Protein AF-A0A0H3EA01-F1 (afdb_monomer_lite)

Structure (mmCIF, N/CA/C/O backbone):
data_AF-A0A0H3EA01-F1
#
_entry.id   AF-A0A0H3EA01-F1
#
loop_
_atom_site.group_PDB
_atom_site.id
_atom_site.type_symbol
_atom_site.label_atom_id
_atom_site.label_alt_id
_atom_site.label_comp_id
_atom_site.label_asym_id
_atom_site.label_entity_id
_atom_site.label_seq_id
_atom_site.pdbx_PDB_ins_code
_atom_site.Cartn_x
_atom_site.Cartn_y
_atom_site.Cartn_z
_atom_site.occupancy
_atom_site.B_iso_or_equiv
_atom_site.auth_seq_id
_atom_site.auth_comp_id
_atom_site.auth_asym_id
_atom_site.auth_atom_id
_atom_site.pdbx_PDB_model_num
ATOM 1 N N . MET A 1 1 ? 9.212 14.809 -18.706 1.00 59.34 1 MET A N 1
ATOM 2 C CA . MET A 1 1 ? 8.839 14.244 -17.394 1.00 59.34 1 MET A CA 1
ATOM 3 C C . MET A 1 1 ? 7.498 14.842 -17.050 1.00 59.34 1 MET A C 1
ATOM 5 O O . MET A 1 1 ? 7.429 16.060 -16.946 1.00 59.34 1 MET A O 1
ATOM 9 N N . ASP A 1 2 ? 6.463 14.017 -16.938 1.00 71.69 2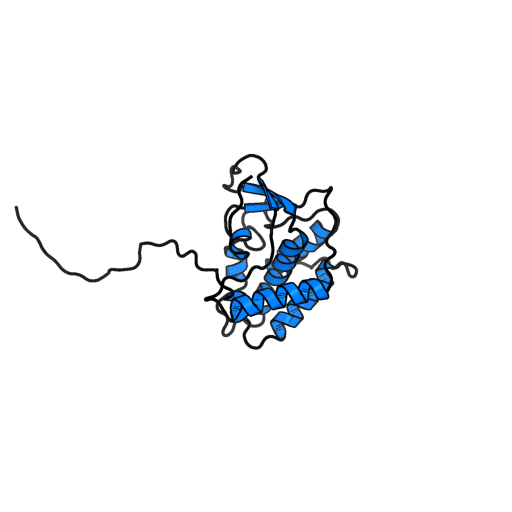 ASP A N 1
ATOM 10 C CA . ASP A 1 2 ? 5.129 14.487 -16.568 1.00 71.69 2 ASP A CA 1
ATOM 11 C C . ASP A 1 2 ? 4.950 14.364 -15.058 1.00 71.69 2 ASP A C 1
ATOM 13 O O . ASP A 1 2 ? 5.230 13.319 -14.471 1.00 71.69 2 ASP A O 1
ATOM 17 N N . ALA A 1 3 ? 4.504 15.446 -14.427 1.00 75.19 3 ALA A N 1
ATOM 18 C CA . ALA A 1 3 ? 4.180 15.486 -13.010 1.00 75.19 3 ALA A CA 1
ATOM 19 C C . ALA A 1 3 ? 2.687 15.771 -12.857 1.00 75.19 3 ALA A C 1
ATOM 21 O O . ALA A 1 3 ? 2.152 16.690 -13.475 1.00 75.19 3 ALA A O 1
ATOM 22 N N . GLY A 1 4 ? 2.011 14.984 -12.026 1.00 81.06 4 GLY A N 1
ATOM 23 C CA . GLY A 1 4 ? 0.581 15.129 -11.802 1.00 81.06 4 GLY A CA 1
ATOM 24 C C . GLY A 1 4 ? 0.192 14.698 -10.399 1.00 81.06 4 GLY A C 1
ATOM 25 O O . GLY A 1 4 ? 0.754 13.755 -9.843 1.00 81.06 4 GLY A O 1
ATOM 26 N N . LYS A 1 5 ? -0.798 15.387 -9.830 1.00 81.81 5 LYS A N 1
ATOM 27 C CA . LYS A 1 5 ? -1.450 14.953 -8.596 1.00 81.81 5 LYS A CA 1
ATOM 28 C C . LYS A 1 5 ? -2.271 13.702 -8.900 1.00 81.81 5 LYS A C 1
ATOM 30 O O . LYS A 1 5 ? -3.146 13.733 -9.762 1.00 81.81 5 LYS A O 1
ATOM 35 N N . LYS A 1 6 ? -2.017 12.628 -8.160 1.00 82.00 6 LYS A N 1
ATOM 36 C CA . LYS A 1 6 ? -2.837 11.415 -8.154 1.00 82.00 6 LYS A CA 1
ATOM 37 C C . LYS A 1 6 ? -3.233 11.080 -6.730 1.00 82.00 6 LYS A C 1
ATOM 39 O O . LYS A 1 6 ? -2.518 11.412 -5.785 1.00 82.00 6 LYS A O 1
ATOM 44 N N . ILE A 1 7 ? -4.372 10.422 -6.596 1.00 83.75 7 ILE A N 1
ATOM 45 C CA . ILE A 1 7 ? -4.753 9.791 -5.342 1.00 83.75 7 ILE A CA 1
ATOM 46 C C . ILE A 1 7 ? -3.851 8.576 -5.153 1.00 83.75 7 ILE A C 1
ATOM 48 O O . ILE A 1 7 ? -3.555 7.853 -6.104 1.00 83.75 7 ILE A O 1
ATOM 52 N N . LEU A 1 8 ? -3.406 8.355 -3.920 1.00 83.94 8 LEU A N 1
ATOM 53 C CA . LEU A 1 8 ? -2.482 7.276 -3.592 1.00 83.94 8 LEU A CA 1
ATOM 54 C C . LEU A 1 8 ? -3.012 5.909 -4.037 1.00 83.94 8 LEU A C 1
ATOM 56 O O . LEU A 1 8 ? -2.286 5.150 -4.671 1.00 83.94 8 LEU A O 1
ATOM 60 N N . LEU A 1 9 ? -4.288 5.627 -3.769 1.00 83.31 9 LEU A N 1
ATOM 61 C CA . LEU A 1 9 ? -4.904 4.365 -4.154 1.00 83.31 9 LEU A CA 1
ATOM 62 C C . LEU A 1 9 ? -5.087 4.229 -5.670 1.00 83.31 9 LEU A C 1
ATOM 64 O O . LEU A 1 9 ? -5.023 3.114 -6.173 1.00 83.31 9 LEU A O 1
ATOM 68 N N . ASP A 1 10 ? -5.196 5.328 -6.425 1.00 85.50 10 ASP A N 1
ATOM 69 C CA . ASP A 1 10 ? -5.270 5.260 -7.891 1.00 85.50 10 ASP A CA 1
ATOM 70 C C . ASP A 1 10 ? -3.997 4.671 -8.510 1.00 85.50 10 ASP A C 1
ATOM 72 O O . ASP A 1 10 ? -4.067 4.067 -9.579 1.00 85.50 10 ASP A O 1
ATOM 76 N N . LEU A 1 11 ? -2.847 4.790 -7.835 1.00 86.38 11 LEU A N 1
ATOM 77 C CA . LEU A 1 11 ? -1.614 4.105 -8.240 1.00 86.38 11 LEU A CA 1
ATOM 78 C C . LEU A 1 11 ? -1.763 2.581 -8.117 1.00 86.38 11 LEU A C 1
ATOM 80 O O . LEU A 1 11 ? -1.235 1.833 -8.938 1.00 86.38 11 LEU A O 1
ATOM 84 N N . PHE A 1 12 ? -2.519 2.120 -7.120 1.00 85.50 12 PHE A N 1
ATOM 85 C CA . PHE A 1 12 ? -2.826 0.708 -6.908 1.00 85.50 12 PHE A CA 1
ATOM 86 C C . PHE A 1 12 ? -4.006 0.224 -7.768 1.00 85.50 12 PHE A C 1
ATOM 88 O O . PHE A 1 12 ? -4.110 -0.965 -8.057 1.00 85.50 12 PHE A O 1
ATOM 95 N N . THR A 1 13 ? -4.868 1.124 -8.246 1.00 77.56 13 THR A N 1
ATOM 96 C CA . THR A 1 13 ? -5.936 0.800 -9.206 1.00 77.56 13 THR A CA 1
ATOM 97 C C . THR A 1 13 ? -5.398 0.670 -10.642 1.00 77.56 13 THR A C 1
ATOM 99 O O . THR A 1 13 ? -4.317 1.162 -10.974 1.00 77.56 13 THR A O 1
ATOM 102 N N . GLY A 1 14 ? -6.158 0.014 -11.522 1.00 74.00 14 GLY A N 1
ATOM 103 C CA . GLY A 1 14 ? -5.987 0.111 -12.976 1.00 74.00 14 GLY A CA 1
ATOM 104 C C . GLY A 1 14 ? -4.750 -0.580 -13.560 1.00 74.00 14 GLY A C 1
ATOM 105 O O . GLY A 1 14 ? -4.132 -1.444 -12.943 1.00 74.00 14 GLY A O 1
ATOM 106 N N . SER A 1 15 ? -4.390 -0.164 -14.775 1.00 83.12 15 SER A N 1
ATOM 107 C CA . SER A 1 15 ? -3.407 -0.801 -15.661 1.00 83.12 15 SER A CA 1
ATOM 108 C C . SER A 1 15 ? -1.934 -0.560 -15.314 1.00 83.12 15 SER A C 1
ATOM 110 O O . SER A 1 15 ? -1.084 -0.774 -16.166 1.00 83.12 15 SER A O 1
ATOM 112 N N . LEU A 1 16 ? -1.585 -0.078 -14.121 1.00 90.31 16 LEU A N 1
ATOM 113 C CA . LEU A 1 16 ? -0.178 0.089 -13.728 1.00 90.31 16 LEU A CA 1
ATOM 114 C C . LEU A 1 16 ? 0.308 -1.137 -12.952 1.00 90.31 16 LEU A C 1
ATOM 116 O O . LEU A 1 16 ? -0.427 -1.657 -12.118 1.00 90.31 16 LEU A O 1
ATOM 120 N N . ARG A 1 17 ? 1.546 -1.576 -13.167 1.00 93.00 17 ARG A N 1
ATOM 121 C CA . ARG A 1 17 ? 2.245 -2.519 -12.278 1.00 93.00 17 ARG A CA 1
ATOM 122 C C . ARG A 1 17 ? 3.632 -1.986 -11.981 1.00 93.00 17 ARG A C 1
ATOM 124 O O . ARG A 1 17 ? 4.333 -1.565 -12.898 1.00 93.00 17 ARG A O 1
ATOM 131 N N . PHE A 1 18 ? 4.019 -2.003 -10.713 1.00 95.56 18 PHE A N 1
ATOM 132 C CA . PHE A 1 18 ? 5.280 -1.435 -10.265 1.00 95.56 18 PHE A CA 1
ATOM 133 C C . PHE A 1 18 ? 6.324 -2.511 -9.990 1.00 95.56 18 PHE A C 1
ATOM 135 O O . PHE A 1 18 ? 6.038 -3.513 -9.337 1.00 95.56 18 PHE A O 1
ATOM 142 N N . ALA A 1 19 ? 7.554 -2.262 -10.423 1.00 95.06 19 ALA A N 1
ATOM 143 C CA . ALA A 1 19 ? 8.718 -3.065 -10.082 1.00 95.06 19 ALA A CA 1
ATOM 144 C C . ALA A 1 19 ? 9.814 -2.166 -9.502 1.00 95.06 19 ALA A C 1
ATOM 146 O O . ALA A 1 19 ? 10.095 -1.090 -10.030 1.00 95.06 19 ALA A O 1
ATOM 147 N N . VAL A 1 20 ? 10.427 -2.592 -8.400 1.00 94.56 20 VAL A N 1
ATOM 148 C CA . VAL A 1 20 ? 11.594 -1.926 -7.814 1.00 94.56 20 VAL A CA 1
ATOM 149 C C . VAL A 1 20 ? 12.855 -2.491 -8.480 1.00 94.56 20 VAL A C 1
ATOM 151 O O . VAL A 1 20 ? 13.118 -3.687 -8.345 1.00 94.56 20 VAL A O 1
ATOM 154 N N . PRO A 1 21 ? 13.652 -1.674 -9.194 1.00 92.31 21 PRO A N 1
ATOM 155 C CA . PRO A 1 21 ? 14.883 -2.142 -9.822 1.00 92.31 21 PRO A CA 1
ATOM 156 C C . PRO A 1 21 ? 15.880 -2.746 -8.825 1.00 92.31 21 PRO A C 1
ATOM 158 O O . PRO A 1 21 ? 15.997 -2.292 -7.688 1.00 92.31 21 PRO A O 1
ATOM 161 N N . VAL A 1 22 ? 16.685 -3.712 -9.275 1.00 90.12 22 VAL A N 1
ATOM 162 C CA . VAL A 1 22 ? 17.674 -4.417 -8.430 1.00 90.12 22 VAL A CA 1
ATOM 163 C C . VAL A 1 22 ? 18.744 -3.511 -7.813 1.00 90.12 22 VAL A C 1
ATOM 165 O O . VAL A 1 22 ? 19.299 -3.842 -6.773 1.00 90.12 22 VAL A O 1
ATOM 168 N N . TYR A 1 23 ? 19.028 -2.368 -8.440 1.00 88.19 23 TYR A N 1
ATOM 169 C CA . TYR A 1 23 ? 19.997 -1.382 -7.957 1.00 88.19 23 TYR A CA 1
ATOM 170 C C . TYR A 1 23 ? 19.419 -0.417 -6.911 1.00 88.19 23 TYR A C 1
ATOM 172 O O . TYR A 1 23 ? 20.150 0.415 -6.376 1.00 88.19 23 TYR A O 1
ATOM 180 N N . GLN A 1 24 ? 18.117 -0.488 -6.624 1.00 89.06 24 GLN A N 1
ATOM 181 C CA . GLN A 1 24 ? 17.506 0.289 -5.552 1.00 89.06 24 GLN A CA 1
ATOM 182 C C . GLN A 1 24 ? 17.720 -0.373 -4.190 1.00 89.06 24 GLN A C 1
ATOM 184 O O . GLN A 1 24 ? 17.880 -1.588 -4.072 1.00 89.06 24 GLN A O 1
ATOM 189 N N . ARG A 1 25 ? 17.697 0.441 -3.128 1.00 89.75 25 ARG A N 1
ATOM 190 C CA . ARG A 1 25 ? 17.856 -0.056 -1.753 1.00 89.75 25 ARG A CA 1
ATOM 191 C C . ARG A 1 25 ? 16.682 -0.950 -1.338 1.00 89.75 25 ARG A C 1
ATOM 193 O O . ARG A 1 25 ? 15.563 -0.765 -1.805 1.00 89.75 25 ARG A O 1
ATOM 200 N N . ARG A 1 26 ? 16.923 -1.855 -0.391 1.00 91.00 26 ARG A N 1
ATOM 201 C CA . ARG A 1 26 ? 15.880 -2.690 0.229 1.00 91.00 26 ARG A CA 1
ATOM 202 C C . ARG A 1 26 ? 14.877 -1.869 1.047 1.00 91.00 26 ARG A C 1
ATOM 204 O O . ARG A 1 26 ? 15.077 -0.672 1.297 1.00 91.00 26 ARG A O 1
ATOM 211 N N . TYR A 1 27 ? 13.790 -2.503 1.475 1.00 93.50 27 TYR A N 1
ATOM 212 C CA . TYR A 1 27 ? 12.853 -1.890 2.405 1.00 93.50 27 TYR A CA 1
ATOM 213 C C . TYR A 1 27 ? 13.511 -1.626 3.774 1.00 93.50 27 TYR A C 1
ATOM 215 O O . TYR A 1 27 ? 14.191 -2.470 4.355 1.00 93.50 27 TYR A O 1
ATOM 223 N N . SER A 1 28 ? 13.372 -0.398 4.271 1.00 94.06 28 SER A N 1
ATOM 224 C CA . SER A 1 28 ? 14.101 0.131 5.425 1.00 94.06 28 SER A CA 1
ATOM 225 C C . SER A 1 28 ? 13.273 1.076 6.298 1.00 94.06 28 SER A C 1
ATOM 227 O O . SER A 1 28 ? 13.825 1.644 7.241 1.00 94.06 28 SER A O 1
ATOM 229 N N . TRP A 1 29 ? 11.995 1.313 5.985 1.00 96.06 29 TRP A N 1
ATOM 230 C CA . TRP A 1 29 ? 11.104 2.009 6.915 1.00 96.06 29 TRP A CA 1
ATOM 231 C C . TRP A 1 29 ? 10.928 1.177 8.186 1.00 96.06 29 TRP A C 1
ATOM 233 O O . TRP A 1 29 ? 10.774 -0.044 8.145 1.00 96.06 29 TRP A O 1
ATOM 243 N N . GLY A 1 30 ? 10.993 1.862 9.321 1.00 96.12 30 GLY A N 1
ATOM 244 C CA . GLY A 1 30 ? 10.641 1.329 10.623 1.00 96.12 30 GLY A CA 1
ATOM 245 C C . GLY A 1 30 ? 9.334 1.934 11.120 1.00 96.12 30 GLY A C 1
ATOM 246 O O . GLY A 1 30 ? 8.644 2.683 10.421 1.00 96.12 30 GLY A O 1
ATOM 247 N N . GLU A 1 31 ? 9.035 1.643 12.379 1.00 96.56 31 GLU A N 1
ATOM 248 C CA . GLU A 1 31 ? 7.777 2.008 13.022 1.00 96.56 31 GLU A CA 1
ATOM 249 C C . GLU A 1 31 ? 7.457 3.506 12.923 1.00 96.56 31 GLU A C 1
ATOM 251 O O . GLU A 1 31 ? 6.335 3.866 12.573 1.00 96.56 31 GLU A O 1
ATOM 256 N N . THR A 1 32 ? 8.433 4.390 13.156 1.00 97.38 32 THR A N 1
ATOM 257 C CA . THR A 1 32 ? 8.217 5.845 13.111 1.00 97.38 32 THR A CA 1
ATOM 258 C C . THR A 1 32 ? 7.669 6.307 11.761 1.00 97.38 32 THR A C 1
ATOM 260 O O . THR A 1 32 ? 6.713 7.082 11.719 1.00 97.38 32 THR A O 1
ATOM 263 N N . GLN A 1 33 ? 8.234 5.826 10.647 1.00 97.25 33 GLN A N 1
ATOM 264 C CA . GLN A 1 33 ? 7.758 6.214 9.318 1.00 97.25 33 GLN A CA 1
ATOM 265 C C . GLN A 1 33 ? 6.382 5.612 9.012 1.00 97.25 33 GLN A C 1
ATOM 267 O O . GLN A 1 33 ? 5.525 6.299 8.455 1.00 97.25 33 GLN A O 1
ATOM 272 N N . CYS A 1 34 ? 6.142 4.361 9.413 1.00 97.50 34 CYS A N 1
ATOM 273 C CA . CYS A 1 34 ? 4.849 3.705 9.227 1.00 97.50 34 CYS A CA 1
ATOM 274 C C . CYS A 1 34 ? 3.734 4.384 10.033 1.00 97.50 34 CYS A C 1
ATOM 276 O O . CYS A 1 34 ? 2.650 4.610 9.497 1.00 97.50 34 CYS A O 1
ATOM 278 N N . ARG A 1 35 ? 4.007 4.801 11.275 1.00 97.12 35 ARG A N 1
ATOM 279 C CA . ARG A 1 35 ? 3.067 5.581 12.095 1.00 97.12 35 ARG A CA 1
ATOM 280 C C . ARG A 1 35 ? 2.790 6.959 11.508 1.00 97.12 35 ARG A C 1
ATOM 282 O O . ARG A 1 35 ? 1.646 7.404 11.551 1.00 97.12 35 ARG A O 1
ATOM 289 N N . GLN A 1 36 ? 3.798 7.617 10.933 1.00 95.81 36 GLN A N 1
ATOM 290 C CA . GLN A 1 36 ? 3.591 8.887 10.23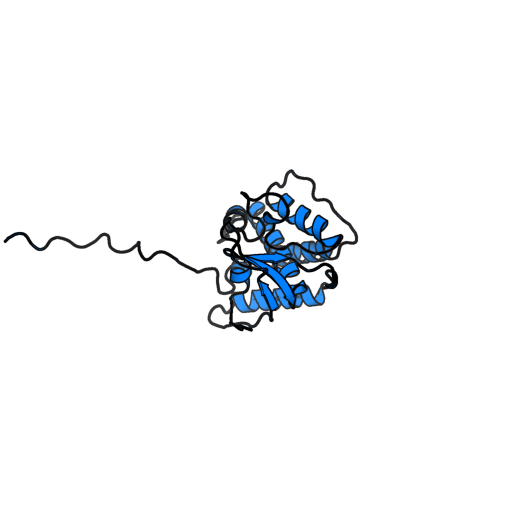7 1.00 95.81 36 GLN A CA 1
ATOM 291 C C . GLN A 1 36 ? 2.674 8.703 9.023 1.00 95.81 36 GLN A C 1
ATOM 293 O O . GLN A 1 36 ? 1.683 9.417 8.906 1.00 95.81 36 GLN A O 1
ATOM 298 N N . LEU A 1 37 ? 2.945 7.705 8.170 1.00 94.69 37 LEU A N 1
ATOM 299 C CA . LEU A 1 37 ? 2.086 7.386 7.024 1.00 94.69 37 LEU A CA 1
ATOM 300 C C . LEU A 1 37 ? 0.652 7.069 7.467 1.00 94.69 37 LEU A C 1
ATOM 302 O O . LEU A 1 37 ? -0.298 7.562 6.868 1.00 94.69 37 LEU A O 1
ATOM 306 N N . TRP A 1 38 ? 0.495 6.265 8.517 1.00 95.38 38 TRP A N 1
ATOM 307 C CA . TRP A 1 38 ? -0.808 5.959 9.098 1.00 95.38 38 TRP A CA 1
ATOM 308 C C . TRP A 1 38 ? -1.544 7.226 9.545 1.00 95.38 38 TRP A C 1
ATOM 310 O O . TRP A 1 38 ? -2.695 7.431 9.172 1.00 95.38 38 TRP A O 1
ATOM 320 N N . SER A 1 39 ? -0.870 8.100 10.298 1.00 93.56 39 SER A N 1
ATOM 321 C CA . SER A 1 39 ? -1.430 9.375 10.755 1.00 93.56 39 SER A CA 1
ATOM 322 C C . SER A 1 39 ? -1.870 10.253 9.583 1.00 93.56 39 SER A C 1
ATOM 324 O O . SER A 1 39 ? -2.966 10.815 9.609 1.00 93.56 39 SER A O 1
ATOM 326 N N . ASP A 1 40 ? -1.058 10.318 8.524 1.00 91.56 40 ASP A N 1
ATOM 327 C CA . ASP A 1 40 ? -1.372 11.061 7.304 1.00 91.56 40 ASP A CA 1
ATOM 328 C C . ASP A 1 40 ? -2.639 10.518 6.621 1.00 91.56 40 ASP A C 1
ATOM 330 O O . ASP A 1 40 ? -3.519 11.294 6.247 1.00 91.56 40 ASP A O 1
ATOM 334 N N . ILE A 1 41 ? -2.768 9.192 6.503 1.00 91.44 41 ILE A N 1
ATOM 335 C CA . ILE A 1 41 ? -3.937 8.532 5.900 1.00 91.44 41 ILE A CA 1
ATOM 336 C C . ILE A 1 41 ? -5.190 8.739 6.756 1.00 91.44 41 ILE A C 1
ATOM 338 O O . ILE A 1 41 ? -6.234 9.121 6.234 1.00 91.44 41 ILE A O 1
ATOM 342 N N . VAL A 1 42 ? -5.101 8.546 8.074 1.00 91.75 42 VAL A N 1
ATOM 343 C CA . VAL A 1 42 ? -6.237 8.747 8.988 1.00 91.75 42 VAL A CA 1
ATOM 344 C C . VAL A 1 42 ? -6.689 10.205 8.981 1.00 91.75 42 VAL A C 1
ATOM 346 O O . VAL A 1 42 ? -7.887 10.481 8.943 1.00 91.75 42 VAL A O 1
ATOM 349 N N . THR A 1 43 ? -5.750 11.152 8.978 1.00 89.25 43 THR A N 1
ATOM 350 C CA . THR A 1 43 ? -6.063 12.586 8.910 1.00 89.25 43 THR A CA 1
ATOM 351 C C . THR A 1 43 ? -6.801 12.923 7.617 1.00 89.25 43 THR A C 1
ATOM 353 O O . THR A 1 43 ? -7.815 13.620 7.647 1.00 89.25 43 THR A O 1
ATOM 356 N N . ALA A 1 44 ? -6.339 12.383 6.490 1.00 86.88 44 ALA A N 1
ATOM 357 C CA . ALA A 1 44 ? -6.987 12.544 5.195 1.00 86.88 44 ALA A CA 1
ATOM 358 C C . ALA A 1 44 ? -8.367 11.852 5.116 1.00 86.88 44 ALA A C 1
ATOM 360 O O . ALA A 1 44 ? -9.268 12.352 4.447 1.00 86.88 44 ALA A O 1
ATOM 361 N N . GLY A 1 45 ? -8.554 10.745 5.842 1.00 86.38 45 GLY A N 1
ATOM 362 C CA . GLY A 1 45 ? -9.834 10.061 6.065 1.00 86.38 45 GLY A CA 1
ATOM 363 C C . GLY A 1 45 ? -10.860 10.879 6.829 1.00 86.38 45 GLY A C 1
ATOM 364 O O . GLY A 1 45 ? -12.024 10.940 6.445 1.00 86.38 45 GLY A O 1
ATOM 365 N N . ARG A 1 46 ? -10.423 11.547 7.898 1.00 87.88 46 ARG A N 1
ATOM 366 C CA . ARG A 1 46 ? -11.292 12.375 8.751 1.00 87.88 46 ARG A CA 1
ATOM 367 C C . ARG A 1 46 ? -11.692 13.697 8.101 1.00 87.88 46 ARG A C 1
ATOM 369 O O . ARG A 1 46 ? -12.700 14.279 8.490 1.00 87.88 46 ARG A O 1
ATOM 376 N N . HIS A 1 47 ? -10.905 14.161 7.135 1.00 85.19 47 HIS A N 1
ATOM 377 C CA . HIS A 1 47 ? -11.099 15.435 6.447 1.00 85.19 47 HIS A CA 1
ATOM 378 C C . HIS A 1 47 ? -11.143 15.245 4.927 1.00 85.19 47 HIS A C 1
ATOM 380 O O . HIS A 1 47 ? -10.275 15.772 4.222 1.00 85.19 47 HIS A O 1
ATOM 386 N N . PRO A 1 48 ? -12.125 14.493 4.390 1.00 77.50 48 PRO A N 1
ATOM 387 C CA . PRO A 1 48 ? -12.171 14.178 2.967 1.00 77.50 48 PRO A CA 1
ATOM 388 C C . PRO A 1 48 ? -12.268 15.438 2.094 1.00 77.50 48 PRO A C 1
ATOM 390 O O . PRO A 1 48 ? -11.765 15.470 0.975 1.00 77.50 48 PRO A O 1
ATOM 393 N N . GLU A 1 49 ? -12.845 16.528 2.590 1.00 77.94 49 GLU A N 1
ATOM 394 C CA . GLU A 1 49 ? -12.903 17.812 1.892 1.00 77.94 49 GLU A CA 1
ATOM 395 C C . GLU A 1 49 ? -11.525 18.449 1.634 1.00 77.94 49 GLU A C 1
ATOM 397 O O . GLU A 1 49 ? -11.407 19.356 0.806 1.00 77.94 49 GLU A O 1
ATOM 402 N N . ARG A 1 50 ? -10.471 17.984 2.315 1.00 79.94 50 ARG A N 1
ATOM 403 C CA . ARG A 1 50 ? -9.111 18.515 2.199 1.00 79.94 50 ARG A CA 1
ATOM 404 C C . ARG A 1 50 ? -8.236 17.578 1.384 1.00 79.94 50 ARG A C 1
ATOM 406 O O . ARG A 1 50 ? -8.241 16.364 1.541 1.00 79.94 50 ARG A O 1
ATOM 413 N N . THR A 1 51 ? -7.402 18.163 0.530 1.00 78.25 51 THR A N 1
ATOM 414 C CA . THR A 1 51 ? -6.293 17.409 -0.059 1.00 78.25 51 THR A CA 1
ATOM 415 C C . THR A 1 51 ? -5.179 17.293 0.972 1.00 78.25 51 THR A C 1
ATOM 417 O O . THR A 1 51 ? -4.608 18.311 1.357 1.00 78.25 51 THR A O 1
ATOM 420 N N . HIS A 1 52 ? -4.834 16.067 1.362 1.00 82.50 52 HIS A N 1
ATOM 421 C CA . HIS A 1 52 ? -3.645 15.794 2.168 1.00 82.50 52 HIS A CA 1
ATOM 422 C C . HIS A 1 52 ? -2.496 15.328 1.278 1.00 82.50 52 HIS A C 1
ATOM 424 O O . HIS A 1 52 ? -2.680 14.482 0.401 1.00 82.50 52 HIS A O 1
ATOM 430 N N . PHE A 1 53 ? -1.304 15.878 1.489 1.00 84.50 53 PHE A N 1
ATOM 431 C CA . PHE A 1 53 ? -0.116 15.436 0.771 1.00 84.50 53 PHE A CA 1
ATOM 432 C C . PHE A 1 53 ? 0.554 14.300 1.540 1.00 84.50 53 PHE A C 1
ATOM 434 O O . PHE A 1 53 ? 1.215 14.522 2.548 1.00 84.50 53 PHE A O 1
ATOM 441 N N . THR A 1 54 ? 0.420 13.081 1.028 1.00 83.69 54 THR A N 1
ATOM 442 C CA . THR A 1 54 ? 1.035 11.882 1.610 1.00 83.69 54 THR A CA 1
ATOM 443 C C . THR A 1 54 ? 2.412 11.589 1.017 1.00 83.69 54 THR A C 1
ATOM 445 O O . THR A 1 54 ? 2.894 10.476 1.179 1.00 83.69 54 THR A O 1
ATOM 448 N N . GLY A 1 55 ? 3.043 12.521 0.295 1.00 85.75 55 GLY A N 1
ATOM 449 C CA . GLY A 1 55 ? 4.355 12.342 -0.340 1.00 85.75 55 GLY A CA 1
ATOM 450 C C . GLY A 1 55 ? 4.325 12.154 -1.862 1.00 85.75 55 GLY A C 1
ATOM 451 O O . GLY A 1 55 ? 3.267 12.087 -2.483 1.00 85.75 55 GLY A O 1
ATOM 452 N N . SER A 1 56 ? 5.519 12.057 -2.451 1.00 89.44 56 SER A N 1
ATOM 453 C CA . SER A 1 56 ? 5.729 11.879 -3.894 1.00 89.44 56 SER A CA 1
ATOM 454 C C . SER A 1 56 ? 6.130 10.443 -4.237 1.00 89.44 56 SER A C 1
ATOM 456 O O . SER A 1 56 ? 6.740 9.746 -3.424 1.00 89.44 56 SER A O 1
ATOM 458 N N . VAL A 1 57 ? 5.810 10.025 -5.460 1.00 92.25 57 VAL A N 1
ATOM 459 C CA . VAL A 1 57 ? 6.271 8.775 -6.074 1.00 92.25 57 VAL A CA 1
ATOM 460 C C . VAL A 1 57 ? 6.791 9.125 -7.463 1.00 92.25 57 VAL A C 1
ATOM 462 O O . VAL A 1 57 ? 6.137 9.875 -8.188 1.00 92.25 57 VAL A O 1
ATOM 465 N N . VAL A 1 58 ? 7.956 8.594 -7.829 1.00 92.94 58 VAL A N 1
ATOM 466 C CA . VAL A 1 58 ? 8.556 8.784 -9.152 1.00 92.94 58 VAL A CA 1
ATOM 467 C C . VAL A 1 58 ? 8.739 7.418 -9.786 1.00 92.94 58 VAL A C 1
ATOM 469 O O . VAL A 1 58 ? 9.359 6.532 -9.199 1.00 92.94 58 VAL A O 1
ATOM 472 N N . TRP A 1 59 ? 8.216 7.245 -10.993 1.00 93.81 59 TRP A N 1
ATOM 473 C CA . TRP A 1 59 ? 8.373 6.017 -11.757 1.00 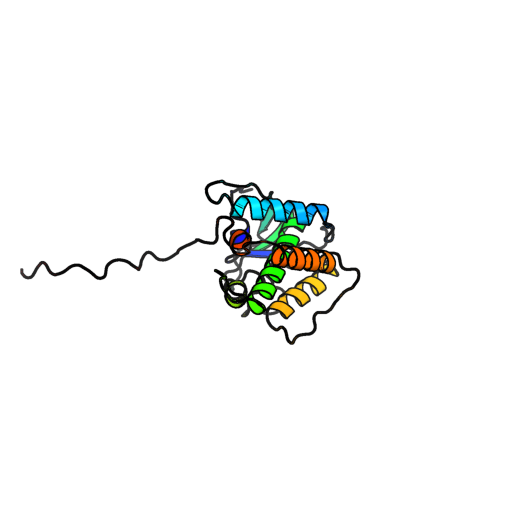93.81 59 TRP A CA 1
ATOM 474 C C . TRP A 1 59 ? 8.621 6.315 -13.231 1.00 93.81 59 TRP A C 1
ATOM 476 O O . TRP A 1 59 ? 8.336 7.407 -13.724 1.00 93.81 59 TRP A O 1
ATOM 486 N N . MET A 1 60 ? 9.148 5.320 -13.931 1.00 92.69 60 MET A N 1
ATOM 487 C CA . MET A 1 60 ? 9.338 5.327 -15.374 1.00 92.69 60 MET A CA 1
ATOM 488 C C . MET A 1 60 ? 8.532 4.180 -15.970 1.00 92.69 60 MET A C 1
ATOM 490 O O . MET A 1 60 ? 8.642 3.053 -15.500 1.00 92.69 60 MET A O 1
ATOM 494 N N . GLN A 1 61 ? 7.725 4.448 -16.994 1.00 91.31 61 GLN A N 1
ATOM 495 C CA . GLN A 1 61 ? 7.072 3.374 -17.736 1.00 91.31 61 GLN A CA 1
ATOM 496 C C . GLN A 1 61 ? 8.115 2.631 -18.579 1.00 91.31 61 GLN A C 1
ATOM 498 O O . GLN A 1 61 ? 8.848 3.248 -19.351 1.00 91.31 61 GLN A O 1
ATOM 503 N N . GLU A 1 62 ? 8.178 1.311 -18.428 1.00 87.12 62 GLU A N 1
ATOM 504 C CA . GLU A 1 62 ? 9.001 0.458 -19.279 1.00 87.12 62 GLU A CA 1
ATOM 505 C C . GLU A 1 62 ? 8.268 0.166 -20.580 1.00 87.12 62 GLU A C 1
ATOM 507 O O . GLU A 1 62 ? 7.318 -0.616 -20.620 1.00 87.12 62 GLU A O 1
ATOM 512 N N . GLY A 1 63 ? 8.727 0.798 -21.658 1.00 83.50 63 GLY A N 1
ATOM 513 C CA . GLY A 1 63 ? 8.135 0.625 -22.976 1.00 83.50 63 GLY A CA 1
ATOM 514 C C . GLY A 1 63 ? 6.690 1.129 -23.037 1.00 83.50 63 GLY A C 1
ATOM 515 O O . GLY A 1 63 ? 6.377 2.219 -22.561 1.00 83.50 63 GLY A O 1
ATOM 516 N N . GLY A 1 64 ? 5.822 0.353 -23.689 1.00 80.25 64 GLY A N 1
ATOM 517 C CA . GLY A 1 64 ? 4.416 0.692 -23.914 1.00 80.25 64 GLY A CA 1
ATOM 518 C C . GLY A 1 64 ? 3.448 0.009 -22.946 1.00 80.25 64 GLY A C 1
ATOM 519 O O . GLY A 1 64 ? 3.820 -0.473 -21.878 1.00 80.25 64 GLY A O 1
ATOM 520 N N . ILE A 1 65 ? 2.174 -0.018 -23.332 1.00 82.38 65 ILE A N 1
ATOM 521 C CA . ILE A 1 65 ? 1.165 -0.860 -22.684 1.00 82.38 65 ILE A CA 1
ATOM 522 C C . ILE A 1 65 ? 1.402 -2.296 -23.167 1.00 82.38 65 ILE A C 1
ATOM 524 O O . ILE A 1 65 ? 1.524 -2.527 -24.372 1.00 82.38 65 ILE A O 1
ATOM 528 N N . GLY A 1 66 ? 1.511 -3.245 -22.238 1.00 79.94 66 GLY A N 1
ATOM 529 C CA . GLY A 1 66 ? 1.669 -4.659 -22.558 1.00 79.94 66 GLY A CA 1
ATOM 530 C C . GLY A 1 66 ? 0.453 -5.234 -23.300 1.00 79.94 66 GLY A C 1
ATOM 531 O O . GLY A 1 66 ? -0.618 -4.625 -23.307 1.00 79.94 66 GLY A O 1
ATOM 532 N N . PRO A 1 67 ? 0.573 -6.426 -23.911 1.00 79.19 67 PRO A N 1
ATOM 533 C CA . PRO A 1 67 ? -0.548 -7.095 -24.585 1.00 79.19 67 PRO A CA 1
ATOM 534 C C . PRO A 1 67 ? -1.742 -7.377 -23.662 1.00 79.19 67 PRO A C 1
ATOM 536 O O . PRO A 1 67 ? -2.868 -7.525 -24.123 1.00 79.19 67 PRO A O 1
ATOM 539 N N . ASP A 1 68 ? -1.488 -7.439 -22.357 1.00 80.75 68 ASP A N 1
ATOM 540 C CA . ASP A 1 68 ? -2.466 -7.584 -21.281 1.00 80.75 68 ASP A CA 1
ATOM 541 C C . ASP A 1 68 ? -3.153 -6.261 -20.897 1.00 80.75 68 ASP A C 1
ATOM 543 O O . ASP A 1 68 ? -3.942 -6.221 -19.957 1.00 80.75 68 ASP A O 1
ATOM 547 N N . GLY A 1 69 ? -2.862 -5.165 -21.604 1.00 83.31 69 GLY A N 1
ATOM 548 C CA . GLY A 1 69 ? -3.405 -3.848 -21.294 1.00 83.31 69 GLY A CA 1
ATOM 549 C C . GLY A 1 69 ? -2.760 -3.200 -20.068 1.00 83.31 69 GLY A C 1
ATOM 550 O O . GLY A 1 69 ? -3.322 -2.236 -19.542 1.00 83.31 69 GLY A O 1
ATOM 551 N N . VAL A 1 70 ? -1.605 -3.704 -19.610 1.00 86.19 70 VAL A N 1
ATOM 552 C CA . VAL A 1 70 ? -0.917 -3.236 -18.402 1.00 86.19 70 VAL A CA 1
ATOM 553 C C . VAL A 1 70 ? 0.418 -2.571 -18.730 1.00 86.19 70 VAL A C 1
ATOM 555 O O . VAL A 1 70 ? 1.278 -3.126 -19.410 1.00 86.19 70 VAL A O 1
ATOM 558 N N . SER A 1 71 ? 0.622 -1.376 -18.191 1.00 89.88 71 SER A N 1
ATOM 559 C CA . SER A 1 71 ? 1.882 -0.644 -18.203 1.00 89.88 71 SER A CA 1
ATOM 560 C C . SER A 1 71 ? 2.774 -1.087 -17.049 1.00 89.88 71 SER A C 1
ATOM 562 O O . SER A 1 71 ? 2.433 -0.917 -15.874 1.00 89.88 71 SER A O 1
ATOM 564 N N . ARG A 1 72 ? 3.957 -1.602 -17.379 1.00 91.06 72 ARG A N 1
ATOM 565 C CA . ARG A 1 72 ? 5.007 -1.885 -16.394 1.00 91.06 72 ARG A CA 1
ATOM 566 C C . ARG A 1 72 ? 5.732 -0.592 -16.044 1.00 91.06 72 ARG A C 1
ATOM 568 O O . ARG A 1 72 ? 6.007 0.227 -16.919 1.00 91.06 72 ARG A O 1
ATOM 575 N N . CYS A 1 73 ? 5.985 -0.368 -14.764 1.00 93.75 73 CYS A N 1
ATOM 576 C CA . CYS A 1 73 ? 6.550 0.869 -14.247 1.00 93.75 73 CYS A CA 1
ATOM 577 C C . CYS A 1 73 ? 7.696 0.569 -13.281 1.00 93.75 73 CYS A C 1
ATOM 579 O O . CYS A 1 73 ? 7.485 -0.025 -12.226 1.00 93.75 73 CYS A O 1
ATOM 581 N N . LEU A 1 74 ? 8.899 1.036 -13.602 1.00 94.38 74 LEU A N 1
ATOM 582 C CA . LEU A 1 74 ? 10.033 0.992 -12.686 1.00 94.38 74 LEU A CA 1
ATOM 583 C C . LEU A 1 74 ? 9.916 2.110 -11.662 1.00 94.38 74 LEU A C 1
ATOM 585 O O . LEU A 1 74 ? 9.857 3.286 -12.024 1.00 94.38 74 LEU A O 1
ATOM 589 N N . LEU A 1 75 ? 9.919 1.751 -10.383 1.00 94.50 75 LEU A N 1
ATOM 590 C CA . LEU A 1 75 ? 9.951 2.716 -9.292 1.00 94.50 75 LEU A CA 1
ATOM 591 C C . LEU A 1 75 ? 11.352 3.302 -9.133 1.00 94.50 75 LEU A C 1
ATOM 593 O O . LEU A 1 75 ? 12.322 2.593 -8.870 1.00 94.50 75 LEU A O 1
ATOM 597 N N . ILE A 1 76 ? 11.438 4.622 -9.272 1.00 91.75 76 ILE A N 1
ATOM 598 C CA . ILE A 1 76 ? 12.672 5.395 -9.112 1.00 91.75 76 ILE A CA 1
ATOM 599 C C . ILE A 1 76 ? 12.736 6.011 -7.711 1.00 91.75 76 ILE A C 1
ATOM 601 O O . ILE A 1 76 ? 13.795 5.995 -7.089 1.00 91.75 76 ILE A O 1
ATOM 605 N N . ASP A 1 77 ? 11.603 6.506 -7.203 1.00 92.19 77 ASP A N 1
ATOM 606 C CA . ASP A 1 77 ? 11.446 7.013 -5.836 1.00 92.19 77 ASP A CA 1
ATOM 607 C C . ASP A 1 77 ? 10.023 6.748 -5.307 1.00 92.19 77 ASP A C 1
ATOM 609 O O . ASP A 1 77 ? 9.082 6.521 -6.068 1.00 92.19 77 ASP A O 1
ATOM 613 N N . GLY A 1 78 ? 9.852 6.761 -3.986 1.00 92.81 78 GLY A N 1
ATOM 614 C CA . GLY A 1 78 ? 8.594 6.437 -3.311 1.00 92.81 78 GLY A CA 1
ATOM 615 C C . GLY A 1 78 ? 8.418 4.947 -3.005 1.00 92.81 78 GLY A C 1
ATOM 616 O O . GLY A 1 78 ? 7.377 4.559 -2.479 1.00 92.81 78 GLY A O 1
ATOM 617 N N . GLN A 1 79 ? 9.441 4.119 -3.258 1.00 93.62 79 GLN A N 1
ATOM 618 C CA . GLN A 1 79 ? 9.388 2.666 -3.048 1.00 93.62 79 GLN A CA 1
ATOM 619 C C . GLN A 1 79 ? 8.928 2.283 -1.633 1.00 93.62 79 GLN A C 1
ATOM 621 O O . GLN A 1 79 ? 8.034 1.470 -1.472 1.00 93.62 79 GLN A O 1
ATOM 626 N N . GLN A 1 80 ? 9.470 2.936 -0.600 1.00 94.75 80 GLN A N 1
ATOM 627 C CA . GLN A 1 80 ? 9.193 2.598 0.798 1.00 94.75 80 GLN A CA 1
ATOM 628 C C . GLN A 1 80 ? 7.733 2.871 1.150 1.00 94.75 80 GLN A C 1
ATOM 630 O O . GLN A 1 80 ? 7.089 2.101 1.854 1.00 94.75 80 GLN A O 1
ATOM 635 N N . ARG A 1 81 ? 7.205 3.965 0.599 1.00 95.06 81 ARG A N 1
ATOM 636 C CA . ARG A 1 81 ? 5.831 4.391 0.803 1.00 95.06 81 ARG A CA 1
ATOM 637 C C . ARG A 1 81 ? 4.865 3.423 0.139 1.00 95.06 81 ARG A C 1
ATOM 639 O O . ARG A 1 81 ? 3.932 2.983 0.795 1.00 95.06 81 ARG A O 1
ATOM 646 N N . LEU A 1 82 ? 5.096 3.067 -1.127 1.00 95.50 82 LEU A N 1
ATOM 647 C CA . LEU A 1 82 ? 4.234 2.109 -1.821 1.00 95.50 82 LEU A CA 1
ATOM 648 C C . LEU A 1 82 ? 4.294 0.719 -1.184 1.00 95.50 82 LEU A C 1
ATOM 650 O O . LEU A 1 82 ? 3.251 0.086 -1.040 1.00 95.50 82 LEU A O 1
ATOM 654 N N . THR A 1 83 ? 5.465 0.275 -0.723 1.00 96.56 83 THR A N 1
ATOM 655 C CA . THR A 1 83 ? 5.576 -0.959 0.063 1.00 96.56 83 THR A CA 1
ATOM 656 C C . THR A 1 83 ? 4.724 -0.879 1.328 1.00 96.56 83 THR A C 1
ATOM 658 O O . THR A 1 83 ? 3.870 -1.732 1.529 1.00 96.56 83 THR A O 1
ATOM 661 N N . SER A 1 84 ? 4.862 0.174 2.141 1.00 96.88 84 SER A N 1
ATOM 662 C CA . SER A 1 84 ? 4.053 0.341 3.358 1.00 9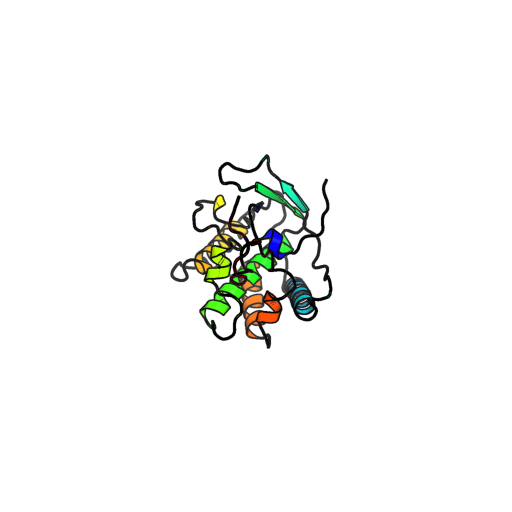6.88 84 SER A CA 1
ATOM 663 C C . SER A 1 84 ? 2.550 0.430 3.087 1.00 96.88 84 SER A C 1
ATOM 665 O O . SER A 1 84 ? 1.766 -0.113 3.856 1.00 96.88 84 SER A O 1
ATOM 667 N N . VAL A 1 85 ? 2.130 1.070 1.993 1.00 95.88 85 VAL A N 1
ATOM 668 C CA . VAL A 1 85 ? 0.713 1.097 1.589 1.00 95.88 85 VAL A CA 1
ATOM 669 C C . VAL A 1 85 ? 0.234 -0.295 1.177 1.00 95.88 85 VAL A C 1
ATOM 671 O O . VAL A 1 85 ? -0.879 -0.671 1.520 1.00 95.88 85 VAL A O 1
ATOM 674 N N . THR A 1 86 ? 1.077 -1.084 0.507 1.00 96.62 86 THR A N 1
ATOM 675 C CA . THR A 1 86 ? 0.770 -2.486 0.175 1.00 96.62 86 THR A CA 1
ATOM 676 C C . THR A 1 86 ? 0.559 -3.310 1.449 1.00 96.62 86 THR A C 1
ATOM 678 O O . THR A 1 86 ? -0.432 -4.026 1.551 1.00 96.62 86 THR A O 1
ATOM 681 N N . LEU A 1 87 ? 1.429 -3.153 2.455 1.00 97.56 87 LEU A N 1
ATOM 682 C CA . LEU A 1 87 ? 1.282 -3.816 3.759 1.00 97.56 87 LEU A CA 1
ATOM 683 C C . LEU A 1 87 ? 0.005 -3.378 4.492 1.00 97.56 87 LEU A C 1
ATOM 685 O O . LEU A 1 87 ? -0.695 -4.206 5.067 1.00 97.56 87 LEU A O 1
ATOM 689 N N . LEU A 1 88 ? -0.345 -2.091 4.431 1.00 97.06 88 LEU A N 1
ATOM 690 C CA . LEU A 1 88 ? -1.606 -1.596 4.982 1.00 97.06 88 LEU A CA 1
ATOM 691 C C . LEU A 1 88 ? -2.825 -2.204 4.265 1.00 97.06 88 LEU A C 1
ATOM 693 O O . LEU A 1 88 ? -3.788 -2.589 4.922 1.00 97.06 88 LEU A O 1
ATOM 697 N N . LEU A 1 89 ? -2.792 -2.323 2.935 1.00 96.06 89 LEU A N 1
ATOM 698 C CA . LEU A 1 89 ? -3.861 -2.960 2.158 1.00 96.06 89 LEU A CA 1
ATOM 699 C C . LEU A 1 89 ? -4.019 -4.448 2.505 1.00 96.06 89 LEU A C 1
ATOM 701 O O . LEU A 1 89 ? -5.148 -4.929 2.582 1.00 96.06 89 LEU A O 1
ATOM 705 N N . ILE A 1 90 ? -2.912 -5.154 2.760 1.00 96.62 90 ILE A N 1
ATOM 706 C CA . ILE A 1 90 ? -2.917 -6.531 3.279 1.00 96.62 90 ILE A CA 1
ATOM 707 C C . ILE A 1 90 ? -3.626 -6.577 4.639 1.00 96.62 90 ILE A C 1
ATOM 709 O O . ILE A 1 90 ? -4.590 -7.324 4.790 1.00 96.62 90 ILE A O 1
ATOM 713 N N . ALA A 1 91 ? -3.228 -5.726 5.592 1.00 96.94 91 ALA A N 1
ATOM 714 C CA . ALA A 1 91 ? -3.839 -5.679 6.923 1.00 96.94 91 ALA A CA 1
ATOM 715 C C . ALA A 1 91 ? -5.344 -5.349 6.879 1.00 96.94 91 ALA A C 1
ATOM 717 O O . ALA A 1 91 ? -6.131 -5.932 7.621 1.00 96.94 91 ALA A O 1
ATOM 718 N N . LEU A 1 92 ? -5.765 -4.444 5.988 1.00 95.94 92 LEU A N 1
ATOM 719 C CA . LEU A 1 92 ? -7.181 -4.129 5.774 1.00 95.94 92 LEU A CA 1
ATOM 720 C C . LEU A 1 92 ? -7.951 -5.326 5.202 1.00 95.94 92 LEU A C 1
ATOM 722 O O . LEU A 1 92 ? -9.065 -5.600 5.646 1.00 95.94 92 LEU A O 1
ATOM 726 N N . ALA A 1 93 ? -7.375 -6.047 4.236 1.00 95.44 93 ALA A N 1
ATOM 727 C CA . ALA A 1 93 ? -8.000 -7.237 3.667 1.00 95.44 93 ALA A CA 1
ATOM 728 C C . ALA A 1 93 ? -8.168 -8.344 4.719 1.00 95.44 93 ALA A C 1
ATOM 730 O O . ALA A 1 93 ? -9.238 -8.941 4.806 1.00 95.44 93 ALA A O 1
ATOM 731 N N . GLU A 1 94 ? -7.148 -8.593 5.542 1.00 95.31 94 GLU A N 1
ATOM 732 C CA . GLU A 1 94 ? -7.215 -9.560 6.645 1.00 95.31 94 GLU A CA 1
ATOM 733 C C . GLU A 1 94 ? -8.277 -9.162 7.676 1.00 95.31 94 GLU A C 1
ATOM 735 O O . GLU A 1 94 ? -9.172 -9.954 7.974 1.00 95.31 94 GLU A O 1
ATOM 740 N N . TYR A 1 95 ? -8.267 -7.901 8.123 1.00 95.56 95 TYR A N 1
ATOM 741 C CA . TYR A 1 95 ? -9.264 -7.382 9.060 1.00 95.56 95 TYR A CA 1
ATOM 742 C C . TYR A 1 95 ? -10.693 -7.540 8.525 1.00 95.56 95 TYR A C 1
ATOM 744 O O . TYR A 1 95 ? -11.584 -7.977 9.251 1.00 95.56 95 TYR A O 1
ATOM 752 N N . ALA A 1 96 ? -10.916 -7.235 7.244 1.00 95.06 96 ALA A N 1
ATOM 753 C CA . ALA A 1 96 ? -12.236 -7.338 6.631 1.00 95.06 96 ALA A CA 1
ATOM 754 C C . ALA A 1 96 ? -12.753 -8.777 6.506 1.00 95.06 96 ALA A C 1
ATOM 756 O O . ALA A 1 96 ? -13.964 -8.974 6.423 1.00 95.06 96 ALA A O 1
ATOM 757 N N . ARG A 1 97 ? -11.870 -9.785 6.494 1.00 94.38 97 ARG A N 1
ATOM 758 C CA . ARG A 1 97 ? -12.293 -11.193 6.565 1.00 94.38 97 ARG A CA 1
ATOM 759 C C . ARG A 1 97 ? -12.714 -11.600 7.960 1.00 94.38 97 ARG A C 1
ATOM 761 O O . ARG A 1 97 ? -13.703 -12.309 8.108 1.00 94.38 97 ARG A O 1
ATOM 768 N N . GLU A 1 98 ? -11.950 -11.183 8.960 1.00 94.00 98 GLU A N 1
ATOM 769 C CA . GLU A 1 98 ? -12.207 -11.541 10.353 1.00 94.00 98 GLU A CA 1
ATOM 770 C C . GLU A 1 98 ? -13.419 -10.798 10.920 1.00 94.00 98 GLU A C 1
ATOM 772 O O . GLU A 1 98 ? -14.167 -11.346 11.728 1.00 94.00 98 GLU A O 1
ATOM 777 N N . ARG A 1 99 ? -13.610 -9.540 10.505 1.00 94.12 99 ARG A N 1
ATOM 778 C CA . ARG A 1 99 ? -14.630 -8.626 11.030 1.00 94.12 99 ARG A CA 1
ATOM 779 C C . ARG A 1 99 ? -15.354 -7.902 9.889 1.00 94.12 99 ARG A C 1
ATOM 781 O O . ARG A 1 99 ? -15.186 -6.697 9.732 1.00 94.12 99 ARG A O 1
ATOM 788 N N . PRO A 1 100 ? -16.167 -8.609 9.085 1.00 91.31 100 PRO A N 1
ATOM 789 C CA . PRO A 1 100 ? -16.833 -8.018 7.920 1.00 91.31 100 PRO A CA 1
ATOM 790 C C . PRO A 1 100 ? -17.947 -7.019 8.280 1.00 91.31 100 PRO A C 1
ATOM 792 O O . PRO A 1 100 ? -18.422 -6.276 7.421 1.00 91.31 100 PRO A O 1
ATOM 795 N N . GLU A 1 101 ? -18.410 -7.013 9.530 1.00 90.62 101 GLU A N 1
ATOM 796 C CA . GLU A 1 101 ? -19.539 -6.196 9.967 1.00 90.62 101 GLU A CA 1
ATOM 797 C C . GLU A 1 101 ? -19.229 -4.694 9.912 1.00 90.62 101 GLU A C 1
ATOM 799 O O . GLU A 1 101 ? -18.178 -4.239 10.354 1.00 90.62 101 GLU A O 1
ATOM 804 N N . ASN A 1 102 ? -20.187 -3.905 9.415 1.00 87.62 102 ASN A N 1
ATOM 805 C CA . ASN A 1 102 ? -20.114 -2.438 9.346 1.00 87.62 102 ASN A CA 1
ATOM 806 C C . ASN A 1 102 ? -18.932 -1.874 8.528 1.00 87.62 102 ASN A C 1
ATOM 808 O O . ASN A 1 102 ? -18.603 -0.690 8.652 1.00 87.62 102 ASN A O 1
ATOM 812 N N . LEU A 1 103 ? -18.326 -2.682 7.653 1.00 91.62 103 LEU A N 1
ATOM 813 C CA . LEU A 1 103 ? -17.297 -2.233 6.718 1.00 91.62 103 LEU A CA 1
ATOM 814 C C . LEU A 1 103 ? -17.893 -1.808 5.372 1.00 91.62 103 LEU A C 1
ATOM 816 O O . LEU A 1 103 ? -18.802 -2.433 4.829 1.00 91.62 103 LEU A O 1
ATOM 820 N N . ARG A 1 104 ? -17.331 -0.747 4.791 1.00 89.62 104 ARG A N 1
ATOM 821 C CA . ARG A 1 104 ? -17.642 -0.264 3.430 1.00 89.62 104 ARG A CA 1
ATOM 822 C C . ARG A 1 104 ? -16.822 -0.958 2.340 1.00 89.62 104 ARG A C 1
ATOM 824 O O . ARG A 1 104 ? -16.895 -0.576 1.172 1.00 89.62 104 ARG A O 1
ATOM 831 N N . PHE A 1 105 ? -16.024 -1.945 2.726 1.00 91.00 105 PHE A N 1
ATOM 832 C CA . PHE A 1 105 ? -15.146 -2.721 1.866 1.00 91.00 105 PHE A CA 1
ATOM 833 C C . PHE A 1 105 ? -15.080 -4.164 2.344 1.00 91.00 105 PHE A C 1
ATOM 835 O O . PHE A 1 105 ? -15.438 -4.475 3.476 1.00 91.00 105 PHE A O 1
ATOM 842 N N . SER A 1 106 ? -14.606 -5.041 1.470 1.00 93.00 106 SER A N 1
ATOM 843 C CA . SER A 1 106 ? -14.362 -6.445 1.777 1.00 93.00 106 SER A CA 1
ATOM 844 C C . SER A 1 106 ? -13.013 -6.862 1.212 1.00 93.00 106 SER A C 1
ATOM 846 O O . SER A 1 106 ? -12.514 -6.250 0.265 1.00 93.00 106 SER A O 1
ATOM 848 N N . ALA A 1 107 ? -12.434 -7.931 1.751 1.00 92.69 107 ALA A N 1
ATOM 849 C CA . ALA A 1 107 ? -11.203 -8.495 1.208 1.00 92.69 107 ALA A CA 1
ATOM 850 C C . ALA A 1 107 ? -11.338 -8.846 -0.285 1.00 92.69 107 ALA A C 1
ATOM 852 O O . ALA A 1 107 ? -10.450 -8.530 -1.077 1.00 92.69 107 ALA A O 1
ATOM 853 N N . ASP A 1 108 ? -12.487 -9.404 -0.680 1.00 91.75 108 ASP A N 1
ATOM 854 C CA . ASP A 1 108 ? -12.789 -9.731 -2.076 1.00 91.75 108 ASP A CA 1
ATOM 855 C C . ASP A 1 108 ? -12.812 -8.483 -2.961 1.00 91.75 108 ASP A C 1
ATOM 857 O O . ASP A 1 108 ? -12.245 -8.502 -4.048 1.00 91.75 108 ASP A O 1
ATOM 861 N N . MET A 1 109 ? -13.365 -7.360 -2.483 1.00 90.94 109 MET A N 1
ATOM 862 C CA . MET A 1 109 ? -13.319 -6.092 -3.219 1.00 90.94 109 MET A CA 1
ATOM 863 C C . MET A 1 109 ? -11.876 -5.625 -3.452 1.00 90.94 109 MET A C 1
ATOM 865 O O . MET A 1 109 ? -11.561 -5.158 -4.548 1.00 90.94 109 MET A O 1
ATOM 869 N N . LEU A 1 110 ? -11.001 -5.718 -2.444 1.00 91.06 110 LEU A N 1
ATOM 870 C CA . LEU A 1 110 ? -9.600 -5.302 -2.577 1.00 91.06 110 LEU A CA 1
ATOM 871 C C . LEU A 1 110 ? -8.852 -6.176 -3.599 1.00 91.06 110 LEU A C 1
ATOM 873 O O . LEU A 1 110 ? -8.058 -5.660 -4.390 1.00 91.06 110 LEU A O 1
ATOM 877 N N . ILE A 1 111 ? -9.130 -7.482 -3.599 1.00 90.56 111 ILE A N 1
ATOM 878 C CA . ILE A 1 111 ? -8.546 -8.448 -4.538 1.00 90.56 111 ILE A CA 1
ATOM 879 C C . ILE A 1 111 ? -9.085 -8.227 -5.952 1.00 90.56 111 ILE A C 1
ATOM 881 O O . ILE A 1 111 ? -8.304 -8.101 -6.891 1.00 90.56 111 ILE A O 1
ATOM 885 N N . ASP A 1 112 ? -10.403 -8.130 -6.116 1.00 89.94 112 ASP A N 1
ATOM 886 C CA . ASP A 1 112 ? -11.052 -7.988 -7.422 1.00 89.94 112 ASP A CA 1
ATOM 887 C C . ASP A 1 112 ? -10.691 -6.678 -8.122 1.00 89.94 112 ASP A C 1
ATOM 889 O O . ASP A 1 112 ? -10.644 -6.618 -9.351 1.00 89.94 112 ASP A O 1
ATOM 893 N N . ARG A 1 113 ? -10.389 -5.625 -7.353 1.00 88.38 113 ARG A N 1
ATOM 894 C CA . ARG A 1 113 ? -9.891 -4.353 -7.893 1.00 88.38 113 ARG A CA 1
ATOM 895 C C . ARG A 1 113 ? -8.402 -4.356 -8.235 1.00 88.38 113 ARG A C 1
ATOM 897 O O . ARG A 1 113 ? -7.906 -3.355 -8.755 1.00 88.38 113 ARG A O 1
ATOM 904 N N . GLY A 1 114 ? -7.695 -5.452 -7.973 1.00 89.75 114 GLY A N 1
ATOM 905 C CA . GLY A 1 114 ? -6.299 -5.613 -8.358 1.00 89.75 114 GLY A CA 1
ATOM 906 C C . GLY A 1 114 ? -5.311 -4.808 -7.514 1.00 89.75 114 GLY A C 1
ATOM 907 O O . GLY A 1 114 ? -4.231 -4.479 -8.002 1.00 89.75 114 GLY A O 1
ATOM 908 N N . TYR A 1 115 ? -5.664 -4.450 -6.271 1.00 91.94 115 TYR A N 1
ATOM 909 C CA . TYR A 1 115 ? -4.804 -3.611 -5.423 1.00 91.94 115 TYR A CA 1
ATOM 910 C C . TYR A 1 115 ? -3.531 -4.309 -4.956 1.00 91.94 115 TYR A C 1
ATOM 912 O O . TYR A 1 115 ? -2.510 -3.653 -4.759 1.00 91.94 115 TYR A O 1
ATOM 920 N N . LEU A 1 116 ? -3.594 -5.629 -4.795 1.00 93.38 116 LEU A N 1
ATOM 921 C CA . LEU A 1 116 ? -2.474 -6.460 -4.356 1.00 93.38 116 LEU A CA 1
ATOM 922 C C . LEU A 1 116 ? -2.028 -7.400 -5.474 1.00 93.38 116 LEU A C 1
ATOM 924 O O . LEU A 1 116 ? -0.844 -7.455 -5.815 1.00 93.38 116 LEU A O 1
ATOM 928 N N . VAL A 1 117 ? -2.995 -8.105 -6.067 1.00 92.62 117 VAL A N 1
ATOM 929 C CA . VAL A 1 117 ? -2.759 -9.096 -7.112 1.00 92.62 117 VAL A CA 1
ATOM 930 C C . VAL A 1 117 ? -3.777 -9.003 -8.241 1.00 92.62 117 VAL A C 1
ATOM 932 O O . VAL A 1 117 ? -4.933 -8.658 -8.028 1.00 92.62 117 VAL A O 1
ATOM 935 N N . ASP A 1 118 ? -3.365 -9.406 -9.431 1.00 90.50 118 ASP A N 1
ATOM 936 C CA . ASP A 1 118 ? -4.231 -9.772 -10.538 1.00 90.50 118 ASP A CA 1
ATOM 937 C C . ASP A 1 118 ? -4.456 -11.288 -10.502 1.00 90.50 118 ASP A C 1
ATOM 939 O O . ASP A 1 118 ? -3.549 -12.082 -10.768 1.00 90.50 118 ASP A O 1
ATOM 943 N N . LYS A 1 119 ? -5.678 -11.704 -10.151 1.00 84.94 119 LYS A N 1
ATOM 944 C CA . LYS A 1 119 ? -6.016 -13.123 -9.975 1.00 84.94 119 LYS A CA 1
ATOM 945 C C . LYS A 1 119 ? -5.915 -13.947 -11.262 1.00 84.94 119 LYS A C 1
ATOM 947 O O . LYS A 1 119 ? -5.795 -15.167 -11.164 1.00 84.94 119 LYS A O 1
ATOM 952 N N . TYR A 1 120 ? -5.938 -13.298 -12.426 1.00 85.12 120 TYR A N 1
ATOM 953 C CA . TYR A 1 120 ? -5.875 -13.949 -13.734 1.00 85.12 120 TYR A CA 1
ATOM 954 C C . TYR A 1 120 ? -4.459 -13.990 -14.313 1.00 85.12 120 TYR A C 1
ATOM 956 O O . TYR A 1 120 ? -4.201 -14.751 -15.245 1.00 85.12 120 TYR A O 1
ATOM 964 N N . ALA A 1 121 ? -3.537 -13.201 -13.762 1.00 87.12 121 ALA A N 1
ATOM 965 C CA . ALA A 1 121 ? -2.144 -13.201 -14.174 1.00 87.12 121 ALA A CA 1
ATOM 966 C C . ALA A 1 121 ? -1.305 -14.220 -13.384 1.00 87.12 121 ALA A C 1
ATOM 968 O O . ALA A 1 121 ? -1.587 -14.580 -12.236 1.00 87.12 121 ALA A O 1
ATOM 969 N N . THR A 1 122 ? -0.225 -14.668 -14.024 1.00 85.25 122 THR A N 1
ATOM 970 C CA . THR A 1 122 ? 0.745 -15.626 -13.482 1.00 85.25 122 THR A CA 1
ATOM 971 C C . THR A 1 122 ? 2.146 -15.021 -13.424 1.00 85.25 122 THR A C 1
ATOM 973 O O . THR A 1 122 ? 2.459 -14.083 -14.160 1.00 85.25 122 THR A O 1
ATOM 976 N N . GLY A 1 123 ? 3.022 -15.596 -12.597 1.00 87.19 123 GLY A N 1
ATOM 977 C CA . GLY A 1 123 ? 4.395 -15.110 -12.432 1.00 87.19 123 GLY A CA 1
ATOM 978 C C . GLY A 1 123 ? 4.440 -13.707 -11.821 1.00 87.19 123 GLY A C 1
ATOM 979 O O . GLY A 1 123 ? 3.553 -13.330 -11.062 1.00 87.19 123 GLY A O 1
ATOM 980 N N . GLU A 1 124 ? 5.455 -12.914 -12.166 1.00 83.56 124 GLU A N 1
ATOM 981 C CA . GLU A 1 124 ? 5.614 -11.548 -11.631 1.00 83.56 124 GLU A CA 1
ATOM 982 C C . GLU A 1 124 ? 4.494 -10.595 -12.074 1.00 83.56 124 GLU A C 1
ATOM 984 O O . GLU A 1 124 ? 4.132 -9.680 -11.342 1.00 83.56 124 GLU A O 1
ATOM 989 N N . GLY A 1 125 ? 3.865 -10.856 -13.227 1.00 86.38 125 GLY A N 1
ATOM 990 C CA . GLY A 1 125 ? 2.706 -10.092 -13.700 1.00 86.38 125 GLY A CA 1
ATOM 991 C C . GLY A 1 125 ? 1.478 -10.204 -12.791 1.00 86.38 125 GLY A C 1
ATOM 992 O O . GLY A 1 125 ? 0.546 -9.422 -12.935 1.00 86.38 125 GLY A O 1
ATOM 993 N N . ARG A 1 126 ? 1.471 -11.143 -11.841 1.00 91.25 126 ARG A N 1
ATOM 994 C CA . ARG A 1 126 ? 0.419 -11.273 -10.834 1.00 91.25 126 ARG A CA 1
ATOM 995 C C . ARG A 1 126 ? 0.422 -10.130 -9.828 1.00 91.25 126 ARG A C 1
ATOM 997 O O . ARG A 1 126 ? -0.644 -9.762 -9.362 1.00 91.25 126 ARG A O 1
ATOM 1004 N N . TYR A 1 127 ? 1.573 -9.583 -9.459 1.00 94.31 127 TYR A N 1
ATOM 1005 C CA . TYR A 1 127 ? 1.671 -8.699 -8.298 1.00 94.31 127 TYR A CA 1
ATOM 1006 C C . TYR A 1 127 ? 1.614 -7.231 -8.706 1.00 94.31 127 TYR A C 1
ATOM 1008 O O . TYR A 1 127 ? 2.220 -6.816 -9.697 1.00 94.31 127 TYR A O 1
ATOM 1016 N N . LYS A 1 128 ? 0.901 -6.413 -7.923 1.00 94.81 128 LYS A N 1
ATOM 1017 C CA . LYS A 1 128 ? 0.816 -4.970 -8.183 1.00 94.81 128 LYS A CA 1
ATOM 1018 C C . LYS A 1 128 ? 2.149 -4.260 -7.942 1.00 94.81 128 LYS A C 1
ATOM 1020 O O . LYS A 1 128 ? 2.475 -3.306 -8.653 1.00 94.81 128 LYS A O 1
ATOM 1025 N N . LEU A 1 129 ? 2.907 -4.743 -6.958 1.00 95.88 129 LEU A N 1
ATOM 1026 C CA . LEU A 1 129 ? 4.235 -4.273 -6.590 1.00 95.88 129 LEU A CA 1
ATOM 1027 C C . LEU A 1 129 ? 5.183 -5.468 -6.468 1.00 95.88 129 LEU A C 1
ATOM 1029 O O . 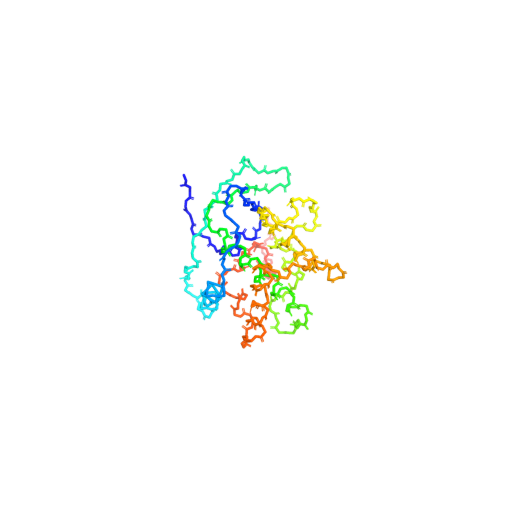LEU A 1 129 ? 4.964 -6.348 -5.641 1.00 95.88 129 LEU A O 1
ATOM 1033 N N . THR A 1 130 ? 6.249 -5.467 -7.262 1.00 95.31 130 THR A N 1
ATOM 1034 C CA . THR A 1 130 ? 7.352 -6.432 -7.163 1.00 95.31 130 THR A CA 1
ATOM 1035 C C . THR A 1 130 ? 8.566 -5.734 -6.554 1.00 95.31 130 THR A C 1
ATOM 1037 O O . THR A 1 130 ? 9.059 -4.748 -7.108 1.00 95.31 130 THR A O 1
ATOM 1040 N N . LEU A 1 131 ? 9.036 -6.210 -5.398 1.00 94.38 131 LEU A N 1
ATOM 1041 C CA . LEU A 1 131 ? 10.256 -5.700 -4.758 1.00 94.38 131 LEU A CA 1
ATOM 1042 C C . LEU A 1 131 ? 11.507 -6.367 -5.342 1.00 94.38 131 LEU A C 1
ATOM 1044 O O . LEU A 1 131 ? 11.420 -7.346 -6.080 1.00 94.38 131 LEU A O 1
ATOM 1048 N N . SER A 1 132 ? 12.678 -5.832 -5.007 1.00 89.69 132 SER A N 1
ATOM 1049 C CA . SER A 1 132 ? 13.960 -6.452 -5.335 1.00 89.69 132 SER A CA 1
ATOM 1050 C C . SER A 1 132 ? 14.445 -7.354 -4.194 1.00 89.69 132 SER A C 1
ATOM 1052 O O . SER A 1 132 ? 14.048 -7.189 -3.041 1.00 89.69 132 SER A O 1
ATOM 1054 N N . SER A 1 133 ? 15.377 -8.264 -4.498 1.00 85.06 133 SER A N 1
ATOM 1055 C CA . SER A 1 133 ? 16.036 -9.134 -3.505 1.00 85.06 133 SER A CA 1
ATOM 1056 C C . SER A 1 133 ? 15.058 -10.016 -2.700 1.00 85.06 133 SER A C 1
ATOM 1058 O O . SER A 1 133 ? 13.969 -10.338 -3.172 1.00 85.06 133 SER A O 1
ATOM 1060 N N . ASP A 1 134 ? 15.463 -10.406 -1.489 1.00 82.88 134 ASP A N 1
ATOM 1061 C CA . ASP A 1 134 ? 14.724 -11.271 -0.558 1.00 82.88 134 ASP A CA 1
ATOM 1062 C C . ASP A 1 134 ? 13.346 -10.695 -0.163 1.00 82.88 134 ASP A C 1
ATOM 1064 O O . ASP A 1 134 ? 12.403 -11.448 0.072 1.00 82.88 134 ASP A O 1
ATOM 1068 N N . ASP A 1 135 ? 13.187 -9.363 -0.174 1.00 89.88 135 ASP A N 1
ATOM 1069 C CA . ASP A 1 135 ? 11.910 -8.688 0.115 1.00 89.88 135 ASP A CA 1
ATOM 1070 C C . ASP A 1 135 ? 10.808 -9.072 -0.896 1.00 89.88 135 ASP A C 1
ATOM 1072 O O . ASP A 1 135 ? 9.617 -8.996 -0.584 1.00 89.88 135 ASP A O 1
ATOM 1076 N N . ARG A 1 136 ? 11.187 -9.495 -2.113 1.00 92.19 136 ARG A N 1
ATOM 1077 C CA . ARG A 1 136 ? 10.255 -9.916 -3.170 1.00 92.19 136 ARG A CA 1
ATOM 1078 C C . ARG A 1 136 ? 9.451 -11.142 -2.763 1.00 92.19 136 ARG A C 1
ATOM 1080 O O . ARG A 1 136 ? 8.231 -11.139 -2.884 1.00 92.19 136 ARG A O 1
ATOM 1087 N N . GLU A 1 137 ? 10.136 -12.183 -2.301 1.00 90.31 137 GLU A N 1
ATOM 1088 C CA . GLU A 1 137 ? 9.502 -13.459 -1.957 1.00 90.31 137 GLU A CA 1
ATOM 1089 C C . GLU A 1 137 ? 8.610 -13.305 -0.728 1.00 90.31 137 GLU A C 1
ATOM 1091 O O . GLU A 1 137 ? 7.478 -13.787 -0.727 1.00 90.31 137 GLU A O 1
ATOM 1096 N N . VAL A 1 138 ? 9.068 -12.528 0.259 1.00 92.25 138 VAL A N 1
ATOM 1097 C CA . VAL A 1 138 ? 8.285 -12.206 1.457 1.00 92.25 138 VAL A CA 1
ATOM 1098 C C . VAL A 1 138 ? 7.001 -11.457 1.088 1.00 92.25 138 VAL A C 1
ATOM 1100 O O . VAL A 1 138 ? 5.913 -11.876 1.482 1.00 92.25 138 VAL A O 1
ATOM 1103 N N . LEU A 1 139 ? 7.083 -10.386 0.285 1.00 94.25 139 LEU A N 1
ATOM 1104 C CA . LEU A 1 139 ? 5.885 -9.633 -0.104 1.00 94.25 139 LEU A CA 1
ATOM 1105 C C . LEU A 1 139 ? 4.929 -10.472 -0.966 1.00 94.25 139 LEU A C 1
ATOM 1107 O O . LEU A 1 139 ? 3.715 -10.398 -0.780 1.00 94.25 139 LEU A O 1
ATOM 1111 N N . HIS A 1 140 ? 5.453 -11.277 -1.896 1.00 93.75 140 HIS A N 1
ATOM 1112 C CA . HIS A 1 140 ? 4.633 -12.172 -2.717 1.00 93.75 140 HIS A CA 1
ATOM 1113 C C . HIS A 1 140 ? 3.876 -13.186 -1.856 1.00 93.75 140 HIS A C 1
ATOM 1115 O O . HIS A 1 140 ? 2.673 -13.354 -2.044 1.00 93.75 140 HIS A O 1
ATOM 1121 N N . SER A 1 141 ? 4.554 -13.797 -0.880 1.00 92.06 141 SER A N 1
ATOM 1122 C CA . SER A 1 141 ? 3.942 -14.723 0.074 1.00 92.06 141 SER A CA 1
ATOM 1123 C C . SER A 1 141 ? 2.796 -14.070 0.851 1.00 92.06 141 SER A C 1
ATOM 1125 O O . SER A 1 141 ? 1.707 -14.638 0.934 1.00 92.06 141 SER A O 1
ATOM 1127 N N . MET A 1 142 ? 2.993 -12.846 1.353 1.00 93.62 142 MET A N 1
ATOM 1128 C CA . MET A 1 142 ? 1.939 -12.101 2.052 1.00 93.62 142 MET A CA 1
ATOM 1129 C C . MET A 1 142 ? 0.734 -11.821 1.143 1.00 93.62 142 MET A C 1
ATOM 1131 O O . MET A 1 142 ? -0.409 -12.046 1.536 1.00 93.62 142 MET A O 1
ATOM 1135 N N . CYS A 1 143 ? 0.972 -11.363 -0.090 1.00 93.75 143 CYS A N 1
ATOM 1136 C CA . CYS A 1 143 ? -0.086 -11.118 -1.071 1.00 93.75 143 CYS A CA 1
ATOM 1137 C C . CYS A 1 143 ? -0.859 -12.397 -1.425 1.00 93.75 143 CYS A C 1
ATOM 1139 O O . CYS A 1 143 ? -2.085 -12.371 -1.518 1.00 93.75 143 CYS A O 1
ATOM 1141 N N . ASP A 1 144 ? -0.164 -13.519 -1.611 1.00 92.19 144 ASP A N 1
ATOM 1142 C CA . ASP A 1 144 ? -0.793 -14.801 -1.921 1.00 92.19 144 ASP A CA 1
ATOM 1143 C C . ASP A 1 144 ? -1.579 -15.362 -0.729 1.00 92.19 144 ASP A C 1
ATOM 1145 O O . ASP A 1 144 ? -2.664 -15.903 -0.941 1.00 92.19 144 ASP A O 1
ATOM 1149 N N . HIS A 1 145 ? -1.099 -15.180 0.505 1.00 90.81 145 HIS A N 1
ATOM 1150 C CA . HIS A 1 145 ? -1.838 -15.537 1.720 1.00 90.81 145 HIS A CA 1
ATOM 1151 C C . HIS A 1 145 ? -3.138 -14.733 1.844 1.00 90.81 145 HIS A C 1
ATOM 1153 O O . HIS A 1 145 ? -4.180 -15.271 2.215 1.00 90.81 145 HIS A O 1
ATOM 1159 N N . VAL A 1 146 ? -3.128 -13.459 1.430 1.00 89.75 146 VAL A N 1
ATOM 1160 C CA . VAL A 1 146 ? -4.367 -12.681 1.330 1.00 89.75 146 VAL A CA 1
ATOM 1161 C C . VAL A 1 146 ? -5.315 -13.280 0.299 1.00 89.75 146 VAL A C 1
ATOM 1163 O O . VAL A 1 146 ? -6.510 -13.163 0.487 1.00 89.75 146 VAL A O 1
ATOM 1166 N N . VAL A 1 147 ? -4.875 -13.918 -0.780 1.00 88.94 147 VAL A N 1
ATOM 1167 C CA . VAL A 1 147 ? -5.804 -14.515 -1.763 1.00 88.94 147 VAL A CA 1
ATOM 1168 C C . VAL A 1 147 ? -6.300 -15.885 -1.311 1.00 88.94 147 VAL A C 1
ATOM 1170 O O . VAL A 1 147 ? -7.468 -16.214 -1.500 1.00 88.94 147 VAL A O 1
ATOM 1173 N N . ALA A 1 148 ? -5.403 -16.673 -0.733 1.00 87.94 148 ALA A N 1
ATOM 1174 C CA . ALA A 1 148 ? -5.614 -18.049 -0.324 1.00 87.94 148 ALA A CA 1
ATOM 1175 C C . ALA A 1 148 ? -5.064 -18.218 1.104 1.00 87.94 148 ALA A C 1
ATOM 1177 O O . ALA A 1 148 ? -3.885 -18.541 1.265 1.00 87.94 148 ALA A O 1
ATOM 1178 N N . PRO A 1 149 ? -5.887 -17.969 2.144 1.00 81.50 149 PRO A N 1
ATOM 1179 C CA . PRO A 1 149 ? -5.444 -18.001 3.544 1.00 81.50 149 PRO A CA 1
ATOM 1180 C C . PRO A 1 149 ? -4.940 -19.372 4.015 1.00 81.50 149 PRO A C 1
ATOM 1182 O O . PRO A 1 149 ? -4.238 -19.473 5.015 1.00 81.50 149 PRO A O 1
ATOM 1185 N N . ASP A 1 150 ? -5.296 -20.436 3.297 1.00 80.06 150 ASP A N 1
ATOM 1186 C CA . ASP A 1 150 ? -4.804 -21.795 3.504 1.00 80.06 150 ASP A CA 1
ATOM 1187 C C . ASP A 1 150 ? -3.353 -21.986 3.032 1.00 80.06 150 ASP A C 1
ATOM 1189 O O . ASP A 1 150 ? -2.689 -22.938 3.452 1.00 80.06 150 ASP A O 1
ATOM 1193 N N . ARG A 1 151 ? -2.825 -21.085 2.190 1.00 74.94 151 ARG A N 1
ATOM 1194 C CA . ARG A 1 151 ? -1.414 -21.118 1.806 1.00 74.94 151 ARG A CA 1
ATOM 1195 C C . ARG A 1 151 ? -0.530 -20.710 2.983 1.00 74.94 151 ARG A C 1
ATOM 1197 O O . ARG A 1 151 ? -0.782 -19.674 3.607 1.00 74.94 151 ARG A O 1
ATOM 1204 N N . PRO A 1 152 ? 0.548 -21.467 3.251 1.00 65.75 152 PRO A N 1
ATOM 1205 C CA . PRO A 1 152 ? 1.502 -21.095 4.280 1.00 65.75 152 PRO A CA 1
ATOM 1206 C C . PRO A 1 152 ? 2.143 -19.757 3.914 1.00 65.75 152 PRO A C 1
ATOM 1208 O O . PRO A 1 152 ? 2.723 -19.616 2.837 1.00 65.75 152 PRO A O 1
ATOM 1211 N N . ASN A 1 153 ? 2.046 -18.784 4.819 1.00 69.38 153 ASN A N 1
ATOM 1212 C CA . ASN A 1 153 ? 2.840 -17.574 4.709 1.00 69.38 153 ASN A CA 1
ATOM 1213 C C . ASN A 1 153 ? 4.288 -17.924 5.075 1.00 69.38 153 ASN A C 1
ATOM 1215 O O . ASN A 1 153 ? 4.560 -18.424 6.169 1.00 69.38 153 ASN A O 1
ATOM 1219 N N . GLN A 1 154 ? 5.210 -17.703 4.147 1.00 65.56 154 GLN A N 1
ATOM 1220 C CA . GLN A 1 154 ? 6.632 -17.935 4.325 1.00 65.56 154 GLN A CA 1
ATOM 1221 C C . GLN A 1 154 ? 7.214 -16.827 5.208 1.00 65.56 154 GLN A C 1
ATOM 1223 O O . GLN A 1 154 ? 7.748 -15.834 4.721 1.00 65.56 154 GLN A O 1
ATOM 1228 N N . ALA A 1 155 ? 7.036 -17.000 6.519 1.00 58.50 155 ALA A N 1
ATOM 1229 C CA . ALA A 1 155 ? 7.494 -16.055 7.520 1.00 58.50 155 ALA A CA 1
ATOM 1230 C C . ALA A 1 155 ? 9.030 -16.010 7.560 1.00 58.50 155 ALA A C 1
ATOM 1232 O O . ALA A 1 155 ? 9.699 -17.030 7.749 1.00 58.50 155 ALA A O 1
ATOM 1233 N N . ASN A 1 156 ? 9.585 -14.820 7.401 1.00 67.25 156 ASN A N 1
ATOM 1234 C CA . ASN A 1 156 ? 10.961 -14.476 7.674 1.00 67.25 156 ASN A CA 1
ATOM 1235 C C . ASN A 1 156 ? 10.987 -13.552 8.898 1.00 67.25 156 ASN A C 1
ATOM 1237 O O . ASN A 1 156 ? 10.778 -12.346 8.783 1.00 67.25 156 ASN A O 1
ATOM 1241 N N . ILE A 1 157 ? 11.297 -14.144 10.054 1.00 57.56 157 ILE A N 1
ATOM 1242 C CA . ILE A 1 157 ? 11.259 -13.526 11.391 1.00 57.56 157 ILE A CA 1
ATOM 1243 C C . ILE A 1 157 ? 12.064 -12.212 11.472 1.00 57.56 157 ILE A C 1
ATOM 1245 O O . ILE A 1 157 ? 11.711 -11.324 12.246 1.00 57.56 157 ILE A O 1
ATOM 1249 N N . ASP A 1 158 ? 13.101 -12.044 10.644 1.00 66.62 158 ASP A N 1
ATOM 1250 C CA . ASP A 1 158 ? 13.945 -10.840 10.623 1.00 66.62 158 ASP A CA 1
ATOM 1251 C C . ASP A 1 158 ? 13.489 -9.787 9.591 1.00 66.62 158 ASP A C 1
ATOM 1253 O O . ASP A 1 158 ? 14.156 -8.769 9.361 1.00 66.62 158 ASP A O 1
ATOM 1257 N N . SER A 1 159 ? 12.347 -10.011 8.938 1.00 85.25 159 SER A N 1
ATOM 1258 C CA . SER A 1 159 ? 11.834 -9.130 7.900 1.00 85.25 159 SER A CA 1
ATOM 1259 C C . SER A 1 159 ? 11.170 -7.888 8.483 1.00 85.25 159 SER A C 1
ATOM 1261 O O . SER A 1 159 ? 10.156 -7.938 9.181 1.00 85.25 159 SER A O 1
ATOM 1263 N N . ARG A 1 160 ? 11.668 -6.715 8.074 1.00 91.94 160 ARG A N 1
ATOM 1264 C CA . ARG A 1 160 ? 10.987 -5.437 8.337 1.00 91.94 160 ARG A CA 1
ATOM 1265 C C . ARG A 1 160 ? 9.590 -5.382 7.723 1.00 91.94 160 ARG A C 1
ATOM 1267 O O . ARG A 1 160 ? 8.774 -4.594 8.194 1.00 91.94 160 ARG A O 1
ATOM 1274 N N . LEU A 1 161 ? 9.315 -6.152 6.669 1.00 94.44 161 LEU A N 1
ATOM 1275 C CA . LEU A 1 161 ? 7.977 -6.207 6.078 1.00 94.44 161 LEU A CA 1
ATOM 1276 C C . LEU A 1 161 ? 6.981 -6.819 7.065 1.00 94.44 161 LEU A C 1
ATOM 1278 O O . LEU A 1 161 ? 5.897 -6.273 7.231 1.00 94.44 161 LEU A O 1
ATOM 1282 N N . GLU A 1 162 ? 7.371 -7.885 7.766 1.00 92.44 162 GLU A N 1
ATOM 1283 C CA . GLU A 1 162 ? 6.523 -8.557 8.759 1.00 92.44 162 GLU A CA 1
ATOM 1284 C C . GLU A 1 162 ? 6.281 -7.675 9.971 1.00 92.44 162 GLU A C 1
ATOM 1286 O O . GLU A 1 162 ? 5.131 -7.399 10.300 1.00 92.44 162 GLU A O 1
ATOM 1291 N N . ALA A 1 163 ? 7.349 -7.123 10.552 1.00 94.38 163 ALA A N 1
ATOM 1292 C CA . ALA A 1 163 ? 7.227 -6.225 11.696 1.00 94.38 163 ALA A CA 1
ATOM 1293 C C . ALA A 1 163 ? 6.303 -5.026 11.402 1.00 94.38 163 ALA A C 1
ATOM 1295 O O . ALA A 1 163 ? 5.505 -4.615 12.244 1.00 94.38 163 ALA A O 1
ATOM 1296 N N . ASN A 1 164 ? 6.381 -4.462 10.191 1.00 97.00 164 ASN A N 1
ATOM 1297 C CA . ASN A 1 164 ? 5.509 -3.357 9.798 1.00 97.00 164 ASN A CA 1
ATOM 1298 C C . ASN A 1 164 ? 4.091 -3.812 9.419 1.00 97.00 164 ASN A C 1
ATOM 1300 O O . ASN A 1 164 ? 3.148 -3.052 9.637 1.00 97.00 164 ASN A O 1
ATOM 1304 N N . LEU A 1 165 ? 3.911 -5.024 8.888 1.00 96.50 165 LEU A N 1
ATOM 1305 C CA . LEU A 1 165 ? 2.583 -5.598 8.680 1.00 96.50 165 LEU A CA 1
ATOM 1306 C C . LEU A 1 165 ? 1.867 -5.807 10.021 1.00 96.50 165 LEU A C 1
ATOM 1308 O O . LEU A 1 165 ? 0.721 -5.387 10.164 1.00 96.50 165 LEU A O 1
ATOM 1312 N N . ASP A 1 166 ? 2.553 -6.351 11.025 1.00 95.88 166 ASP A N 1
ATOM 1313 C CA . ASP A 1 166 ? 2.016 -6.534 12.379 1.00 95.88 166 ASP A CA 1
ATOM 1314 C C . ASP A 1 166 ? 1.676 -5.206 13.059 1.00 95.88 166 ASP A C 1
ATOM 1316 O O . ASP A 1 166 ? 0.642 -5.076 13.727 1.00 95.88 166 ASP A O 1
ATOM 1320 N N . LEU A 1 167 ? 2.492 -4.176 12.824 1.00 97.69 167 LEU A N 1
ATOM 1321 C CA . LEU A 1 167 ? 2.168 -2.815 13.231 1.00 97.69 167 LEU A CA 1
ATOM 1322 C C . LEU A 1 167 ? 0.867 -2.329 12.574 1.00 97.69 167 LEU A C 1
ATOM 1324 O O . LEU A 1 167 ? 0.000 -1.806 13.274 1.00 97.69 167 LEU A O 1
ATOM 1328 N N . PHE A 1 168 ? 0.696 -2.499 11.258 1.00 98.19 168 PHE A N 1
ATOM 1329 C CA . PHE A 1 168 ? -0.534 -2.083 10.577 1.00 98.19 168 PHE A CA 1
ATOM 1330 C C . PHE A 1 168 ? -1.754 -2.886 11.029 1.00 98.19 168 PHE A C 1
ATOM 1332 O O . PHE A 1 168 ? -2.794 -2.278 11.271 1.00 98.19 168 PHE A O 1
ATOM 1339 N N . ARG A 1 169 ? -1.632 -4.202 11.235 1.00 97.25 169 ARG A N 1
ATOM 1340 C CA . ARG A 1 169 ? -2.686 -5.036 11.839 1.00 97.25 169 ARG A CA 1
ATOM 1341 C C . ARG A 1 169 ? -3.122 -4.473 13.190 1.00 97.25 169 ARG A C 1
ATOM 1343 O O . ARG A 1 169 ? -4.310 -4.269 13.424 1.00 97.25 169 ARG A O 1
ATOM 1350 N N . SER A 1 170 ? -2.154 -4.139 14.042 1.00 98.06 170 SER A N 1
ATOM 1351 C CA . SER A 1 170 ? -2.405 -3.557 15.365 1.00 98.06 170 SER A CA 1
ATOM 1352 C C . SER A 1 170 ? -3.092 -2.189 15.278 1.00 98.06 170 SER A C 1
ATOM 1354 O O . SER A 1 170 ? -4.026 -1.917 16.027 1.00 98.06 170 SER A O 1
ATOM 1356 N N . LEU A 1 171 ? -2.661 -1.327 14.353 1.00 97.88 171 LEU A N 1
ATOM 1357 C CA . LEU A 1 171 ? -3.249 -0.000 14.137 1.00 97.88 171 LEU A CA 1
ATOM 1358 C C . LEU A 1 171 ? -4.684 -0.078 13.597 1.00 97.88 171 LEU A C 1
ATOM 1360 O O . LEU A 1 171 ? -5.555 0.641 14.085 1.00 97.88 171 LEU A O 1
ATOM 1364 N N . VAL A 1 172 ? -4.938 -0.967 12.633 1.00 96.88 172 VAL A N 1
ATOM 1365 C CA . VAL A 1 172 ? -6.275 -1.223 12.075 1.00 96.88 172 VAL A CA 1
ATOM 1366 C C . VAL A 1 172 ? -7.202 -1.815 13.136 1.00 96.88 172 VAL A C 1
ATOM 1368 O O . VAL A 1 172 ? -8.361 -1.427 13.215 1.00 96.88 172 VAL A O 1
ATOM 1371 N N . ALA A 1 173 ? -6.705 -2.699 14.001 1.00 95.62 173 ALA A N 1
ATOM 1372 C CA . ALA A 1 173 ? -7.504 -3.250 15.091 1.00 95.62 173 ALA A CA 1
ATOM 1373 C C . ALA A 1 173 ? -7.828 -2.230 16.198 1.00 95.62 173 ALA A C 1
ATOM 1375 O O . ALA A 1 173 ? -8.821 -2.407 16.903 1.00 95.62 173 ALA A O 1
ATOM 1376 N N . ALA A 1 174 ? -6.997 -1.195 16.362 1.00 96.12 174 ALA A N 1
ATOM 1377 C CA . ALA A 1 174 ? -7.101 -0.216 17.443 1.00 96.12 174 ALA A CA 1
ATOM 1378 C C . ALA A 1 174 ? -7.880 1.062 17.085 1.00 96.12 174 ALA A C 1
ATOM 1380 O O . ALA A 1 174 ? -8.194 1.837 17.986 1.00 96.12 174 ALA A O 1
ATOM 1381 N N . ILE A 1 175 ? -8.150 1.334 15.805 1.00 94.69 175 ILE A N 1
ATOM 1382 C CA . ILE A 1 175 ? -8.896 2.534 15.398 1.00 94.69 175 ILE A CA 1
ATOM 1383 C C . ILE A 1 175 ? -10.402 2.368 15.638 1.00 94.69 175 ILE A C 1
ATOM 1385 O O . ILE A 1 175 ? -10.963 1.309 15.373 1.00 94.69 175 ILE A O 1
ATOM 1389 N N . ASP A 1 176 ? -11.057 3.443 16.088 1.00 90.38 176 ASP A N 1
ATOM 1390 C CA . ASP A 1 176 ? -12.494 3.444 16.404 1.00 90.38 176 ASP A CA 1
ATOM 1391 C C . ASP A 1 176 ? -13.386 3.146 15.186 1.00 90.38 176 ASP A C 1
ATOM 1393 O O . ASP A 1 176 ? -14.376 2.428 15.295 1.00 90.38 176 ASP A O 1
ATOM 1397 N N . ASP A 1 177 ? -13.040 3.702 14.020 1.00 90.44 177 ASP A N 1
ATOM 1398 C CA . ASP A 1 177 ? -13.742 3.467 12.757 1.00 90.44 177 ASP A CA 1
ATOM 1399 C C . ASP A 1 177 ? -12.741 3.192 11.633 1.00 90.44 177 ASP A C 1
ATOM 1401 O O . ASP A 1 177 ? -12.102 4.099 11.090 1.00 90.44 177 ASP A O 1
ATOM 1405 N N . VAL A 1 178 ? -12.624 1.918 11.257 1.00 92.38 178 VAL A N 1
ATOM 1406 C CA . VAL A 1 178 ? -11.739 1.467 10.174 1.00 92.38 178 VAL A CA 1
ATOM 1407 C C . VAL A 1 178 ? -12.156 2.053 8.823 1.00 92.38 178 VAL A C 1
ATOM 1409 O O . VAL A 1 178 ? -11.299 2.268 7.961 1.00 92.38 178 VAL A O 1
ATOM 1412 N N . ASN A 1 179 ? -13.436 2.403 8.637 1.00 90.06 179 ASN A N 1
ATOM 1413 C CA . ASN A 1 179 ? -13.882 3.037 7.399 1.00 90.06 179 ASN A CA 1
ATOM 1414 C C . ASN A 1 179 ? -13.195 4.379 7.172 1.00 90.06 179 ASN A C 1
ATOM 1416 O O . ASN A 1 179 ? -12.976 4.726 6.025 1.00 90.06 179 ASN A O 1
ATOM 1420 N N . THR A 1 180 ? -12.740 5.077 8.214 1.00 87.94 180 THR A N 1
ATOM 1421 C CA . THR A 1 180 ? -11.943 6.305 8.065 1.00 87.94 180 THR A CA 1
ATOM 1422 C C . THR A 1 180 ? -10.673 6.072 7.234 1.00 87.94 180 THR A C 1
ATOM 1424 O O . THR A 1 180 ? -10.310 6.905 6.406 1.00 87.94 180 THR A O 1
ATOM 1427 N N . VAL A 1 181 ? -9.999 4.932 7.414 1.00 84.94 181 VAL A N 1
ATOM 1428 C CA . VAL A 1 181 ? -8.785 4.585 6.651 1.00 84.94 181 VAL A CA 1
ATOM 1429 C C . VAL A 1 181 ? -9.129 4.319 5.186 1.00 84.94 181 VAL A C 1
ATOM 1431 O O . VAL A 1 181 ? -8.390 4.718 4.289 1.00 84.94 181 VAL A O 1
ATOM 1434 N N . TRP A 1 182 ? -10.273 3.677 4.948 1.00 82.75 182 TRP A N 1
ATOM 1435 C CA . TRP A 1 182 ? -10.785 3.381 3.612 1.00 82.75 182 TRP A CA 1
ATOM 1436 C C . TRP A 1 182 ? -11.348 4.619 2.894 1.00 82.75 182 TRP A C 1
ATOM 1438 O O . TRP A 1 182 ? -11.156 4.789 1.694 1.00 82.75 182 TRP A O 1
ATOM 1448 N N . ASP A 1 183 ? -12.007 5.511 3.632 1.00 71.38 183 ASP A N 1
ATOM 1449 C CA . ASP A 1 183 ? -12.711 6.696 3.139 1.00 71.38 183 ASP A CA 1
ATOM 1450 C C . ASP A 1 183 ? -11.770 7.879 2.851 1.00 71.38 183 ASP A C 1
ATOM 1452 O O . ASP A 1 183 ? -12.200 8.850 2.222 1.00 71.38 183 ASP A O 1
ATOM 1456 N N . CYS A 1 184 ? -10.497 7.807 3.269 1.00 61.62 184 CYS A N 1
ATOM 1457 C CA . CYS A 1 184 ? -9.444 8.748 2.876 1.00 61.62 184 CYS A CA 1
ATOM 1458 C C . CYS A 1 184 ? -9.519 9.015 1.373 1.00 61.62 184 CYS A C 1
ATOM 1460 O O . CYS A 1 184 ? -9.350 8.116 0.552 1.00 61.62 184 CYS A O 1
ATOM 1462 N N . ASN A 1 185 ? -9.836 10.263 1.027 1.00 44.78 185 ASN A N 1
ATOM 1463 C CA . ASN A 1 185 ? -10.535 10.615 -0.201 1.00 44.78 185 ASN A CA 1
ATOM 1464 C C . ASN A 1 185 ? -9.748 10.246 -1.480 1.00 44.78 185 ASN A C 1
ATOM 1466 O O . ASN A 1 185 ? -9.005 11.065 -2.019 1.00 44.78 185 ASN A O 1
ATOM 1470 N N . ALA A 1 186 ? -9.895 9.006 -1.967 1.00 41.47 186 ALA A N 1
ATOM 1471 C CA . ALA A 1 186 ? -10.611 8.709 -3.207 1.00 41.47 186 ALA A CA 1
ATOM 1472 C C . ALA A 1 186 ? -10.600 7.218 -3.609 1.00 41.47 186 ALA A C 1
ATOM 1474 O O . ALA A 1 186 ? -9.639 6.664 -4.132 1.00 41.47 186 ALA A O 1
ATOM 1475 N N . LEU A 1 187 ? -11.780 6.615 -3.482 1.00 42.62 187 LEU A N 1
ATOM 1476 C CA . LEU A 1 187 ? -12.180 5.357 -4.123 1.00 42.62 187 LEU A CA 1
ATOM 1477 C C . LEU A 1 187 ? -13.287 5.541 -5.167 1.00 42.62 187 LEU A C 1
ATOM 1479 O O . LEU A 1 187 ? -13.779 4.572 -5.751 1.00 42.62 187 LEU A O 1
ATOM 1483 N N . LYS A 1 188 ? -13.703 6.790 -5.397 1.00 42.59 188 LYS A N 1
ATOM 1484 C CA . LYS A 1 188 ? -14.751 7.152 -6.348 1.00 42.59 188 LYS A CA 1
ATOM 1485 C C . LYS A 1 188 ? -14.135 7.614 -7.666 1.00 42.59 188 LYS A C 1
ATOM 1487 O O . LYS A 1 188 ? -14.169 8.796 -7.986 1.00 42.59 188 LYS A O 1
ATOM 1492 N N . SER A 1 189 ? -13.667 6.674 -8.476 1.00 32.12 189 SER A N 1
ATOM 1493 C CA . SER A 1 189 ? -13.997 6.755 -9.896 1.00 32.12 189 SER A CA 1
ATOM 1494 C C . SER A 1 189 ? -15.344 6.048 -10.048 1.00 32.12 189 SER A C 1
ATOM 1496 O O . SER A 1 189 ? -15.466 4.843 -9.857 1.00 32.12 189 SER A O 1
ATOM 1498 N N . CYS A 1 190 ? -16.405 6.814 -10.283 1.00 27.86 190 CYS A N 1
ATOM 1499 C CA . CYS A 1 190 ? -17.648 6.256 -10.796 1.00 27.86 190 CYS A CA 1
ATOM 1500 C C . CYS A 1 190 ? -17.567 6.358 -12.322 1.00 27.86 190 CYS A C 1
ATOM 1502 O O . CYS A 1 190 ? -17.733 7.464 -12.838 1.00 27.86 190 CYS A O 1
ATOM 1504 N N . PRO A 1 191 ? -17.297 5.278 -13.074 1.00 35.91 191 PRO A N 1
ATOM 1505 C CA . PRO A 1 191 ? -17.615 5.252 -14.483 1.00 35.91 191 PRO A CA 1
ATOM 1506 C C . PRO A 1 191 ? -18.981 4.583 -14.640 1.00 35.91 191 PRO A C 1
ATOM 1508 O O . PRO A 1 191 ? -19.074 3.379 -14.845 1.00 35.91 191 PRO A O 1
ATOM 1511 N N . SER A 1 192 ? -20.064 5.354 -14.562 1.00 32.50 192 SER A N 1
ATOM 1512 C CA . SER A 1 192 ? -21.244 5.017 -15.363 1.00 32.50 192 SER A CA 1
ATOM 1513 C C . SER A 1 192 ? -22.100 6.270 -15.604 1.00 32.50 192 SER A C 1
ATOM 1515 O O . SER A 1 192 ? -22.583 6.866 -14.641 1.00 32.50 192 SER A O 1
ATOM 1517 N N . PRO A 1 193 ? -22.318 6.675 -16.869 1.00 34.28 193 PRO A N 1
ATOM 1518 C CA . PRO A 1 193 ? -23.364 7.631 -17.241 1.00 34.28 193 PRO A CA 1
ATOM 1519 C C . PRO A 1 193 ? -24.768 7.000 -17.256 1.00 34.28 193 PRO A C 1
ATOM 1521 O O . PRO A 1 193 ? -25.740 7.676 -17.571 1.00 34.28 193 PRO A O 1
ATOM 1524 N N . TRP A 1 194 ? -24.895 5.705 -16.957 1.00 34.91 194 TRP A N 1
ATOM 1525 C CA . TRP A 1 194 ? -26.102 4.927 -17.226 1.00 34.91 194 TRP A CA 1
ATOM 1526 C C . TRP A 1 194 ? -26.781 4.474 -15.937 1.00 34.91 194 TRP A C 1
ATOM 1528 O O . TRP A 1 194 ? -26.890 3.282 -15.670 1.00 34.91 194 TRP A O 1
ATOM 1538 N N . THR A 1 195 ? -27.237 5.410 -15.104 1.00 43.94 195 THR A N 1
ATOM 1539 C CA . THR A 1 195 ? -28.306 5.111 -14.129 1.00 43.94 195 THR A CA 1
ATOM 1540 C C . THR A 1 195 ? -28.988 6.386 -13.630 1.00 43.94 195 THR A C 1
ATOM 1542 O O . THR A 1 195 ? -28.705 6.883 -12.544 1.00 43.94 195 THR A O 1
ATOM 1545 N N . ARG A 1 196 ? -29.868 6.921 -14.487 1.00 32.81 196 ARG A N 1
ATOM 1546 C CA . ARG A 1 196 ? -31.013 7.839 -14.271 1.00 32.81 196 ARG A CA 1
ATOM 1547 C C . ARG A 1 196 ? -31.409 8.285 -15.690 1.00 32.81 196 ARG A C 1
ATOM 1549 O O . ARG A 1 196 ? -30.580 8.850 -16.380 1.00 32.81 196 ARG A O 1
ATOM 1556 N N . ASP A 1 197 ? -32.521 7.871 -16.289 1.00 30.31 197 ASP A N 1
ATOM 1557 C CA . ASP A 1 197 ? -33.883 8.016 -15.793 1.00 30.31 197 ASP A CA 1
ATOM 1558 C C . ASP A 1 197 ? -34.813 6.917 -16.325 1.00 30.31 197 ASP A C 1
ATOM 1560 O O . ASP A 1 197 ? -35.075 6.810 -17.522 1.00 30.31 197 ASP A O 1
ATOM 1564 N N . ALA A 1 198 ? -35.400 6.150 -15.408 1.00 41.16 198 ALA A N 1
ATOM 1565 C CA . ALA A 1 198 ? -36.630 5.411 -15.651 1.00 41.16 198 ALA A CA 1
ATOM 1566 C C . ALA A 1 198 ? -37.811 6.239 -15.130 1.00 41.16 198 ALA A C 1
ATOM 1568 O O . ALA A 1 198 ? -38.436 5.847 -14.159 1.00 41.16 198 ALA A O 1
ATOM 1569 N N . THR A 1 199 ? -38.085 7.394 -15.743 1.00 44.75 199 THR A N 1
ATOM 1570 C CA . THR A 1 199 ? -39.374 8.108 -15.651 1.00 44.75 199 THR A CA 1
ATOM 1571 C C . THR A 1 199 ? -39.364 9.325 -16.577 1.00 44.75 199 THR A C 1
ATOM 1573 O O . THR A 1 199 ? -39.024 10.418 -16.141 1.00 44.75 199 THR A O 1
ATOM 1576 N N . ASN A 1 200 ? -39.821 9.187 -17.823 1.00 32.94 200 ASN A N 1
ATOM 1577 C CA . ASN A 1 200 ? -40.923 10.038 -18.276 1.00 32.94 200 ASN A CA 1
ATOM 1578 C C . ASN A 1 200 ? -41.622 9.476 -19.515 1.00 32.94 200 ASN A C 1
ATOM 1580 O O . ASN A 1 200 ? -41.043 8.773 -20.334 1.00 32.94 200 ASN A O 1
ATOM 1584 N N . ARG A 1 201 ? -42.912 9.778 -19.580 1.00 33.69 201 ARG A N 1
ATOM 1585 C CA . ARG A 1 201 ? -43.899 9.290 -20.537 1.00 33.69 201 ARG A CA 1
ATOM 1586 C C . ARG A 1 201 ? -43.721 9.954 -21.903 1.00 33.69 201 ARG A C 1
ATOM 1588 O O . ARG A 1 201 ? -43.189 11.055 -21.981 1.00 33.69 201 ARG A O 1
ATOM 1595 N N . ASN A 1 202 ? -44.257 9.263 -22.916 1.00 35.41 202 ASN A N 1
ATOM 1596 C CA . ASN A 1 202 ? -44.915 9.770 -24.129 1.00 35.41 202 ASN A CA 1
ATOM 1597 C C . ASN A 1 202 ? -44.712 11.248 -24.448 1.00 35.41 202 ASN A C 1
ATOM 1599 O O . ASN A 1 202 ? -45.163 12.045 -23.647 1.00 35.41 202 ASN A O 1
ATOM 1603 N N . TRP A 1 203 ? -44.262 11.572 -25.666 1.00 33.00 203 TRP A N 1
ATOM 1604 C CA . TRP A 1 203 ? -44.950 12.481 -26.606 1.00 33.00 203 TRP A CA 1
ATOM 1605 C C . TRP A 1 203 ? -44.254 12.414 -27.979 1.00 33.00 203 TRP A C 1
ATOM 1607 O O . TRP A 1 203 ? -43.178 12.974 -28.141 1.00 33.00 203 TRP A O 1
ATOM 1617 N N . TYR A 1 204 ? -44.847 11.692 -28.937 1.00 31.28 204 TYR A N 1
ATOM 1618 C CA . TYR A 1 204 ? -45.275 12.174 -30.267 1.00 31.28 204 TYR A CA 1
ATOM 1619 C C . TYR A 1 204 ? -45.460 11.009 -31.248 1.00 31.28 204 TYR A C 1
ATOM 1621 O O . TYR A 1 204 ? -44.515 10.416 -31.760 1.00 31.28 204 TYR A O 1
ATOM 1629 N N . SER A 1 205 ? -46.729 10.724 -3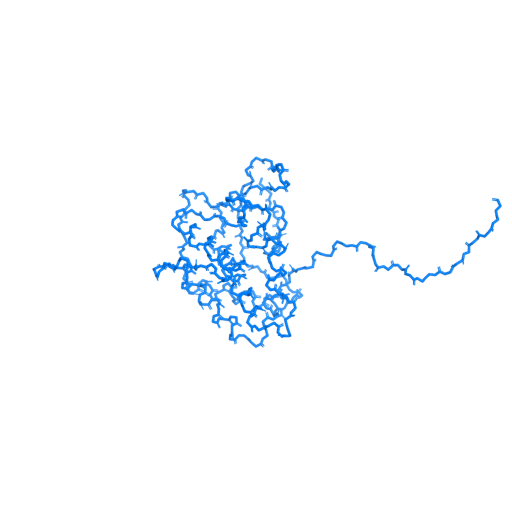1.526 1.00 36.12 205 SER A N 1
ATOM 1630 C CA . SER A 1 205 ? -47.195 10.139 -32.776 1.00 36.12 205 SER A CA 1
ATOM 1631 C C . SER A 1 205 ? -47.198 11.193 -33.892 1.00 36.12 205 SER A C 1
ATOM 1633 O O . SER A 1 205 ? -47.535 12.348 -33.626 1.00 36.12 205 SER A O 1
ATOM 1635 N N . SER A 1 206 ? -47.010 10.727 -35.130 1.00 39.72 206 SER A N 1
ATOM 1636 C CA . SER A 1 206 ? -47.505 11.322 -36.385 1.00 39.72 206 SER A CA 1
ATOM 1637 C C . SER A 1 206 ? -46.717 12.502 -36.974 1.00 39.72 206 SER A C 1
ATOM 1639 O O . SER A 1 206 ? -46.940 13.652 -36.601 1.00 39.72 206 SER A O 1
ATOM 1641 N N . ARG A 1 207 ? -45.934 12.248 -38.028 1.00 44.00 207 ARG A N 1
ATOM 1642 C CA . ARG A 1 207 ? -46.327 12.405 -39.445 1.00 44.00 207 ARG A CA 1
ATOM 1643 C C . ARG A 1 207 ? -45.231 11.882 -40.366 1.00 44.00 207 ARG A C 1
ATOM 1645 O O . ARG A 1 207 ? -44.053 11.979 -39.970 1.00 44.00 207 ARG A O 1
#

Secondary structure (DSSP, 8-state):
-------HHHHHSTTEEEE--TTSPPP---HHHHHHHHHHHHHHHH-TTS-------EEEEEEEE-TTS-EEEEEEE-HHHHHHHHHHHHHHHHHHHH--TT-S--HHHHHHTTSSB-TT--GGGGBSEE-STTHHHHHHHHHHHHH-TTSPP---TT-HHHHHHHHHHHHHHHSS-THHHHHSS-------S--------------

Sequence (207 aa):
MDAGKKILLDLFTGSLRFAVPVYQRRYSWGETQCRQLWSDIVTAGRHPERTHFTGSVVWMQEGGIGPDGVSRCLLIDGQQRLTSVTLLLIALAEYARERPENLRFSADMLIDRGYLVDKYATGEGRYKLTLSSDDREVLHSMCDHVVAPDRPNQANIDSRLEANLDLFRSLVAAIDDVNTVWDCNALKSCPSPWTRDATNRNWYSSR

InterPro domains:
  IPR004919 GmrSD restriction endonucleases, N-terminal domain [PF03235] (9-170)

Foldseek 3Di:
DDDDDDDPLVLLFDQEAEEEDQPDDDQDDADVLLVVLVVQLLVLLVCVVDDGDSDDWDWDFDDDQDPVRHTYIYTPDCLNVLLSVLLLLLLVQVCCVVDVPPAPDHLVRCVVRRSAADPPDDDSNGGRYAYHDPVRLQSVLSSVCSVPVPRDRPDDPPDSSVNSSVVSNVVCVPDPDNVSSVNSPDPDPDPDPPDDDPDDDDDDDDD

Radius of gyration: 19.48 Å; chains: 1; bounding box: 68×40×57 Å

pLDDT: mean 83.06, std 18.13, range [27.86, 98.19]

Organism: Bifidobacterium bifidum (strain PRL2010) (NCBI:txid702459)